Protein AF-A0A3B3D441-F1 (afdb_monomer_lite)

Secondary structure (DSSP, 8-state):
-HHHHHHHHHHHHT--PPPPTT--HHHHHHHHHHHHHHHHHIIIIIGGGGGGS-HHHHHHHHHHHHHHTS----SSS-HHHHHHHS-HHHHHHHHHHHHHHHT-S---SHHHHHHHHHHHHHHHHHHHHHHHHHHHHHHHHTTSPPPHHHHHHHHHHHHHHHHHHHHHHHS-GGGS-HHHHHHHHHHHHHHHHGGG---HHHHHHHHHHHTTHHHHSS-----------

InterPro domains:
  IPR032817 Mon2, C-terminal [PF16206] (1-220)

Radius of gyration: 19.63 Å; chains: 1; bounding box: 44×42×68 Å

Structure (mmCIF, N/CA/C/O backbone):
data_AF-A0A3B3D441-F1
#
_entry.id   AF-A0A3B3D441-F1
#
loop_
_atom_site.group_PDB
_atom_site.id
_atom_site.type_symbol
_atom_site.label_atom_id
_atom_site.label_alt_id
_atom_site.label_comp_id
_atom_site.label_asym_id
_atom_site.label_entity_id
_atom_site.label_seq_id
_atom_site.pdbx_PDB_ins_code
_atom_site.Cartn_x
_atom_site.Cartn_y
_atom_site.Cartn_z
_atom_site.occupancy
_atom_site.B_iso_or_equiv
_atom_site.auth_seq_id
_atom_site.auth_comp_id
_atom_site.auth_asym_id
_atom_site.auth_atom_id
_atom_site.pdbx_PDB_model_num
ATOM 1 N N . MET A 1 1 ? -22.309 13.642 0.248 1.00 88.56 1 MET A N 1
ATOM 2 C CA . MET A 1 1 ? -21.052 14.423 0.335 1.00 88.56 1 MET A CA 1
ATOM 3 C C . MET A 1 1 ? -19.826 13.520 0.438 1.00 88.56 1 MET A C 1
ATOM 5 O O . MET A 1 1 ? -18.926 13.670 -0.373 1.00 88.56 1 MET A O 1
ATOM 9 N N . TRP A 1 2 ? -19.743 12.623 1.431 1.00 94.19 2 TRP A N 1
ATOM 10 C CA . TRP A 1 2 ? -18.562 11.762 1.607 1.00 94.19 2 TRP A CA 1
ATOM 11 C C . TRP A 1 2 ? -18.275 10.819 0.427 1.00 94.19 2 TRP A C 1
ATOM 13 O O . TRP A 1 2 ? -17.119 10.769 0.014 1.00 94.19 2 TRP A O 1
ATOM 23 N N . PRO A 1 3 ? -19.272 10.129 -0.166 1.00 92.81 3 PRO A N 1
ATOM 24 C CA . PRO A 1 3 ? -19.025 9.297 -1.345 1.00 92.81 3 PRO A CA 1
ATOM 25 C C . PRO A 1 3 ? -18.491 10.100 -2.536 1.00 92.81 3 PRO A C 1
ATOM 27 O O . PRO A 1 3 ? -17.585 9.660 -3.230 1.00 92.81 3 PRO A O 1
ATOM 30 N N . GLU A 1 4 ? -19.017 11.304 -2.753 1.00 95.50 4 GLU A N 1
ATOM 31 C CA . GLU A 1 4 ? -18.597 12.188 -3.839 1.00 95.50 4 GLU A CA 1
ATOM 32 C C . GLU A 1 4 ? -17.173 12.706 -3.621 1.00 95.50 4 GLU A C 1
ATOM 34 O O . GLU A 1 4 ? -16.411 12.799 -4.577 1.00 95.50 4 GLU A O 1
ATOM 39 N N . LEU A 1 5 ? -16.790 12.990 -2.371 1.00 95.81 5 LEU A N 1
ATOM 40 C CA . LEU A 1 5 ? -15.419 13.364 -2.029 1.00 95.81 5 LEU A CA 1
ATOM 41 C C . LEU A 1 5 ? -14.438 12.199 -2.238 1.00 95.81 5 LEU A C 1
ATOM 43 O O . LEU A 1 5 ? -13.361 12.411 -2.787 1.00 95.81 5 LEU A O 1
ATOM 47 N N . ALA A 1 6 ? -14.805 10.975 -1.842 1.00 94.62 6 ALA A N 1
ATOM 48 C CA . ALA A 1 6 ? -13.976 9.791 -2.087 1.00 94.62 6 ALA A CA 1
ATOM 49 C C . ALA A 1 6 ? -13.777 9.556 -3.588 1.00 94.62 6 ALA A C 1
ATOM 51 O O . ALA A 1 6 ? -12.647 9.367 -4.032 1.00 94.62 6 ALA A O 1
ATOM 52 N N . ASN A 1 7 ? -14.858 9.649 -4.367 1.00 94.50 7 ASN A N 1
ATOM 53 C CA . ASN A 1 7 ? -14.796 9.525 -5.820 1.00 94.50 7 ASN A CA 1
ATOM 54 C C . ASN A 1 7 ? -13.939 10.633 -6.443 1.00 94.50 7 ASN A C 1
ATOM 56 O O . ASN A 1 7 ? -13.157 10.351 -7.339 1.00 94.50 7 ASN A O 1
ATOM 60 N N . ALA A 1 8 ? -14.024 11.872 -5.948 1.00 96.31 8 ALA A N 1
ATOM 61 C CA . ALA A 1 8 ? -13.193 12.967 -6.441 1.00 96.31 8 ALA A CA 1
ATOM 62 C C . ALA A 1 8 ? -11.694 12.711 -6.209 1.00 96.31 8 ALA A C 1
ATOM 64 O O . ALA A 1 8 ? -10.894 12.955 -7.110 1.00 96.31 8 ALA A O 1
ATOM 65 N N . PHE A 1 9 ? -11.310 12.188 -5.037 1.00 96.56 9 PHE A N 1
ATOM 66 C CA . PHE A 1 9 ? -9.924 11.777 -4.797 1.00 96.56 9 PHE A CA 1
ATOM 67 C C . PHE A 1 9 ? -9.503 10.627 -5.713 1.00 96.56 9 PHE A C 1
ATOM 69 O O . PHE A 1 9 ? -8.419 10.682 -6.292 1.00 96.56 9 PHE A O 1
ATOM 76 N N . GLU A 1 10 ? -10.349 9.606 -5.872 1.00 93.50 10 GLU A N 1
ATOM 77 C CA . GLU A 1 10 ? -10.019 8.455 -6.711 1.00 93.50 10 GLU A CA 1
ATOM 78 C C . GLU A 1 10 ? -9.897 8.841 -8.192 1.00 93.50 10 GLU A C 1
ATOM 80 O O . GLU A 1 10 ? -8.930 8.451 -8.843 1.00 93.50 10 GLU A O 1
ATOM 85 N N . ASP A 1 11 ? -10.823 9.640 -8.720 1.00 92.88 11 ASP A N 1
ATOM 86 C CA . ASP A 1 11 ? -10.807 10.087 -10.115 1.00 92.88 11 ASP A CA 1
ATOM 87 C C . ASP A 1 11 ? -9.620 11.014 -10.411 1.00 92.88 11 ASP A C 1
ATOM 89 O O . ASP A 1 11 ? -9.068 10.974 -11.514 1.00 92.88 11 ASP A O 1
ATOM 93 N N . PHE A 1 12 ? -9.205 11.826 -9.432 1.00 94.44 12 PHE A N 1
ATOM 94 C CA . PHE A 1 12 ? -8.016 12.667 -9.545 1.00 94.44 12 PHE A CA 1
ATOM 95 C C . PHE A 1 12 ? -6.737 11.816 -9.550 1.00 94.44 12 PHE A C 1
ATOM 97 O O . PHE A 1 12 ? -5.985 11.834 -10.523 1.00 94.44 12 PHE A O 1
ATOM 104 N N . LEU A 1 13 ? -6.527 11.009 -8.505 1.00 92.62 13 LEU A N 1
ATOM 105 C CA . LEU A 1 13 ? -5.300 10.226 -8.312 1.00 92.62 13 LEU A CA 1
ATOM 106 C C . LEU A 1 13 ? -5.169 9.045 -9.286 1.00 92.62 13 LEU A C 1
ATOM 108 O O . LEU A 1 13 ? -4.065 8.558 -9.536 1.00 92.62 13 LEU A O 1
ATOM 112 N N . PHE A 1 14 ? -6.272 8.556 -9.849 1.00 89.69 14 PHE A N 1
ATOM 113 C CA . PHE A 1 14 ? -6.297 7.432 -10.790 1.00 89.69 14 PHE A CA 1
ATOM 114 C C . PHE A 1 14 ? -7.040 7.805 -12.069 1.00 89.69 14 PHE A C 1
ATOM 116 O O . PHE A 1 14 ? -7.876 7.038 -12.562 1.00 89.69 14 PHE A O 1
ATOM 123 N N . THR A 1 15 ? -6.724 8.986 -12.607 1.00 84.06 15 THR A N 1
ATOM 124 C CA . THR A 1 15 ? -7.321 9.461 -13.854 1.00 84.06 15 THR A CA 1
ATOM 125 C C . THR A 1 15 ? -7.176 8.430 -14.973 1.00 84.06 15 THR A C 1
ATOM 127 O O . THR A 1 15 ? -6.134 7.802 -15.157 1.00 84.06 15 THR A O 1
ATOM 130 N N . LYS A 1 16 ? -8.248 8.263 -15.749 1.00 77.50 16 LYS A N 1
ATOM 131 C CA . LYS A 1 16 ? -8.263 7.405 -16.945 1.00 77.50 16 LYS A CA 1
ATOM 132 C C . LYS A 1 16 ? -7.739 8.136 -18.186 1.00 77.50 16 LYS A C 1
ATOM 134 O O . LYS A 1 16 ? -7.683 7.547 -19.263 1.00 77.50 16 LYS A O 1
ATOM 139 N N . SER A 1 17 ? -7.413 9.421 -18.047 1.00 76.62 17 SER A N 1
ATOM 140 C CA . SER A 1 17 ? -6.895 10.249 -19.132 1.00 76.62 17 SER A CA 1
ATOM 141 C C . SER A 1 17 ? -5.471 9.833 -19.479 1.00 76.62 17 SER A C 1
ATOM 143 O O . SER A 1 17 ? -4.632 9.667 -18.597 1.00 76.62 17 SER A O 1
ATOM 145 N N . ILE A 1 18 ? -5.193 9.687 -20.771 1.00 73.56 18 ILE A N 1
ATOM 146 C CA . ILE A 1 18 ? -3.859 9.338 -21.259 1.00 73.56 18 ILE A CA 1
ATOM 147 C C . ILE A 1 18 ? -3.056 10.640 -21.396 1.00 73.56 18 ILE A C 1
ATOM 149 O O . ILE A 1 18 ? -3.548 11.575 -22.038 1.00 73.56 18 ILE A O 1
ATOM 153 N N . PRO A 1 19 ? -1.857 10.744 -20.793 1.00 74.38 19 PRO A N 1
ATOM 154 C CA . PRO A 1 19 ? -1.019 11.923 -20.955 1.00 74.38 19 PRO A CA 1
ATOM 155 C C . PRO A 1 19 ? -0.598 12.090 -22.427 1.00 74.38 19 PRO A C 1
ATOM 157 O O . PRO A 1 19 ? -0.418 11.089 -23.121 1.00 74.38 19 PRO A O 1
ATOM 160 N N . PRO A 1 20 ? -0.411 13.328 -22.916 1.00 79.81 20 PRO A N 1
ATOM 161 C CA . PRO A 1 20 ? 0.078 13.569 -24.272 1.00 79.81 20 PRO A CA 1
ATOM 162 C C . PRO A 1 20 ? 1.446 12.917 -24.519 1.00 79.81 20 PRO A C 1
ATOM 164 O O . PRO A 1 20 ? 2.308 12.929 -23.638 1.00 79.81 20 PRO A O 1
ATOM 167 N N . ASP A 1 21 ? 1.686 12.422 -25.736 1.00 75.50 21 ASP A N 1
ATOM 168 C CA . ASP A 1 21 ? 2.956 11.770 -26.100 1.00 75.50 21 ASP A CA 1
ATOM 169 C C . ASP A 1 21 ? 4.171 12.698 -25.933 1.00 75.50 21 ASP A C 1
ATOM 171 O O . ASP A 1 21 ? 5.271 12.246 -25.625 1.00 75.50 21 ASP A O 1
ATOM 175 N N . ASN A 1 22 ? 3.963 14.008 -26.079 1.00 81.19 22 ASN A N 1
ATOM 176 C CA . ASN A 1 22 ? 4.985 15.043 -25.947 1.00 81.19 22 ASN A CA 1
ATOM 177 C C . ASN A 1 22 ? 5.155 15.585 -24.516 1.00 81.19 22 ASN A C 1
ATOM 179 O O . ASN A 1 22 ? 5.847 16.589 -24.345 1.00 81.19 22 ASN A O 1
ATOM 183 N N . LEU A 1 23 ? 4.525 14.971 -23.506 1.00 82.00 23 LEU A N 1
ATOM 184 C CA . LEU A 1 23 ? 4.687 15.382 -22.113 1.00 82.00 23 LEU A CA 1
ATOM 185 C C . LEU A 1 23 ? 6.136 15.159 -21.668 1.00 82.00 23 LEU A C 1
ATOM 187 O O . LEU A 1 23 ? 6.644 14.031 -21.694 1.00 82.00 23 LEU A O 1
ATOM 191 N N . SER A 1 24 ? 6.790 16.236 -21.239 1.00 85.38 24 SER A N 1
ATOM 192 C CA . SER A 1 24 ? 8.168 16.163 -20.767 1.00 85.38 24 SER A CA 1
ATOM 193 C C . SER A 1 24 ? 8.268 15.455 -19.413 1.00 85.38 24 SER A C 1
ATOM 195 O O . SER A 1 24 ? 7.325 15.422 -18.620 1.00 85.38 24 SER A O 1
ATOM 197 N N . ILE A 1 25 ? 9.457 14.931 -19.110 1.00 82.94 25 ILE A N 1
ATOM 198 C CA . ILE A 1 25 ? 9.767 14.324 -17.807 1.00 82.94 25 ILE A CA 1
ATOM 199 C C . ILE A 1 25 ? 9.538 15.315 -16.655 1.00 82.94 25 ILE A C 1
ATOM 201 O O . ILE A 1 25 ? 8.980 14.943 -15.627 1.00 82.94 25 ILE A O 1
ATOM 205 N N . GLN A 1 26 ? 9.925 16.583 -16.829 1.00 86.69 26 GLN A N 1
ATOM 206 C CA . GLN A 1 26 ? 9.747 17.611 -15.798 1.00 86.69 26 GLN A CA 1
ATOM 207 C C . GLN A 1 26 ? 8.269 17.895 -15.515 1.00 86.69 26 GLN A C 1
ATOM 209 O O . GLN A 1 26 ? 7.882 18.065 -14.361 1.00 86.69 26 GLN A O 1
ATOM 214 N N . GLU A 1 27 ? 7.429 17.931 -16.551 1.00 88.12 27 GLU A N 1
ATOM 215 C CA . GLU A 1 27 ? 5.984 18.104 -16.379 1.00 88.12 27 GLU A CA 1
ATOM 216 C C . GLU A 1 27 ? 5.349 16.879 -15.726 1.00 88.12 27 GLU A C 1
ATOM 218 O O . GLU A 1 27 ? 4.496 17.032 -14.857 1.00 88.12 27 GLU A O 1
ATOM 223 N N . PHE A 1 28 ? 5.798 15.672 -16.082 1.00 86.38 28 PHE A N 1
ATOM 224 C CA . PHE A 1 28 ? 5.354 14.449 -15.423 1.00 86.38 28 PHE A CA 1
ATOM 225 C C . PHE A 1 28 ? 5.671 14.466 -13.919 1.00 86.38 28 PHE A C 1
ATOM 227 O O . PHE A 1 28 ? 4.771 14.265 -13.108 1.00 86.38 28 PHE A O 1
ATOM 234 N N . GLN A 1 29 ? 6.912 14.792 -13.542 1.00 87.12 29 GLN A N 1
ATOM 235 C CA . GLN A 1 29 ? 7.326 14.913 -12.137 1.00 87.12 29 GLN A CA 1
ATOM 236 C C . GLN A 1 29 ? 6.541 15.998 -11.393 1.00 87.12 29 GLN A C 1
ATOM 238 O O . GLN A 1 29 ? 6.197 15.833 -10.226 1.00 87.12 29 GLN A O 1
ATOM 243 N N . LYS A 1 30 ? 6.221 17.111 -12.065 1.00 91.06 30 LYS A N 1
ATOM 244 C CA . LYS A 1 30 ? 5.378 18.160 -11.485 1.00 91.06 30 LYS A CA 1
ATOM 245 C C . LYS A 1 30 ? 3.951 17.667 -11.239 1.00 91.06 30 LYS A C 1
ATOM 247 O O . LYS A 1 30 ? 3.382 18.005 -10.209 1.00 91.06 30 LYS A O 1
ATOM 252 N N . ASN A 1 31 ? 3.381 16.884 -12.154 1.00 90.31 31 ASN A N 1
ATOM 253 C C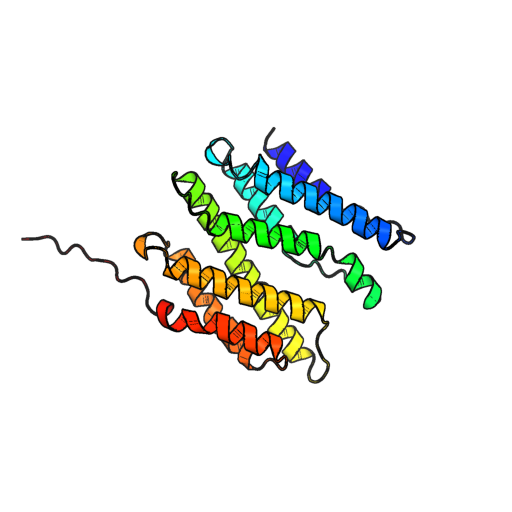A . ASN A 1 31 ? 2.057 16.290 -11.966 1.00 90.31 31 ASN A CA 1
ATOM 254 C C . ASN A 1 31 ? 2.066 15.286 -10.806 1.00 90.31 31 ASN A C 1
ATOM 256 O O . ASN A 1 31 ? 1.201 15.353 -9.939 1.00 90.31 31 ASN A O 1
ATOM 260 N N . GLU A 1 32 ? 3.084 14.426 -10.741 1.00 91.00 32 GLU A N 1
ATOM 261 C CA . GLU A 1 32 ? 3.267 13.496 -9.624 1.00 91.00 32 GLU A CA 1
ATOM 262 C C . GLU A 1 32 ? 3.401 14.228 -8.280 1.00 91.00 32 GLU A C 1
ATOM 264 O O . GLU A 1 32 ? 2.823 13.795 -7.287 1.00 91.00 32 GLU A O 1
ATOM 269 N N . ALA A 1 33 ? 4.105 15.363 -8.234 1.00 93.75 33 ALA A N 1
ATOM 270 C CA . ALA A 1 33 ? 4.212 16.161 -7.014 1.00 93.75 33 ALA A CA 1
ATOM 271 C C . ALA A 1 33 ? 2.838 16.639 -6.507 1.00 93.75 33 ALA A C 1
ATOM 273 O O . ALA A 1 33 ? 2.601 16.641 -5.302 1.00 93.75 33 ALA A O 1
ATOM 274 N N . VAL A 1 34 ? 1.909 16.977 -7.409 1.00 96.25 34 VAL A N 1
ATOM 275 C CA . VAL A 1 34 ? 0.531 17.329 -7.025 1.00 96.25 34 VAL A CA 1
ATOM 276 C C . VAL A 1 34 ? -0.220 16.104 -6.496 1.00 96.25 34 VAL A C 1
ATOM 278 O O . VAL A 1 34 ? -0.912 16.207 -5.484 1.00 96.25 34 VAL A O 1
ATOM 281 N N . ASP A 1 35 ? -0.062 14.935 -7.124 1.00 94.88 35 ASP A N 1
ATOM 282 C CA . ASP A 1 35 ? -0.645 13.684 -6.617 1.00 94.88 35 ASP A CA 1
ATOM 283 C C . ASP A 1 35 ? -0.158 13.391 -5.184 1.00 94.88 35 ASP A C 1
ATOM 285 O O . ASP A 1 35 ? -0.947 13.030 -4.308 1.00 94.88 35 ASP A O 1
ATOM 289 N N . VAL A 1 36 ? 1.137 13.604 -4.922 1.00 95.38 36 VAL A N 1
ATOM 290 C CA . VAL A 1 36 ? 1.751 13.466 -3.593 1.00 95.38 36 VAL A CA 1
ATOM 291 C C . VAL A 1 36 ? 1.152 14.451 -2.584 1.00 95.38 36 VAL A C 1
ATOM 293 O O . VAL A 1 36 ? 0.812 14.039 -1.474 1.00 95.38 36 VAL A O 1
ATOM 296 N N . GLU A 1 37 ? 0.972 15.723 -2.950 1.00 97.75 37 GLU A N 1
ATOM 297 C CA . GLU A 1 37 ? 0.345 16.730 -2.077 1.00 97.75 37 GLU A CA 1
ATOM 298 C C . GLU A 1 37 ? -1.083 16.332 -1.674 1.00 97.75 37 GLU A C 1
ATOM 300 O O . GLU A 1 37 ? -1.481 16.513 -0.522 1.00 97.75 37 GLU A O 1
ATOM 305 N N . VAL A 1 38 ? -1.850 15.722 -2.584 1.00 97.56 38 VAL A N 1
ATOM 306 C CA . VAL A 1 38 ? -3.200 15.222 -2.275 1.00 97.56 38 VAL A CA 1
ATOM 307 C C . VAL A 1 38 ? -3.154 14.068 -1.270 1.00 97.56 38 VAL A C 1
ATOM 309 O O . VAL A 1 38 ? -3.963 14.029 -0.341 1.00 97.56 38 VAL A O 1
ATOM 312 N N . VAL A 1 39 ? -2.201 13.141 -1.399 1.00 96.75 39 VAL A N 1
ATOM 313 C CA . VAL A 1 39 ? -2.031 12.057 -0.414 1.00 96.75 39 VAL A CA 1
ATOM 314 C C . VAL A 1 39 ? -1.610 12.610 0.948 1.00 96.75 39 VAL A C 1
ATOM 316 O O . VAL A 1 39 ? -2.119 12.159 1.976 1.00 96.75 39 VAL A O 1
ATOM 319 N N . GLN A 1 40 ? -0.739 13.620 0.972 1.00 96.06 40 GLN A N 1
ATOM 320 C CA . GLN A 1 40 ? -0.343 14.303 2.205 1.00 96.06 40 GLN A CA 1
ATOM 321 C C . GLN A 1 40 ? -1.526 15.020 2.864 1.00 96.06 40 GLN A C 1
ATOM 323 O O . GLN A 1 40 ? -1.726 14.881 4.065 1.00 96.06 40 GLN A O 1
ATOM 328 N N . LEU A 1 41 ? -2.375 15.700 2.088 1.00 97.25 41 LEU A N 1
ATOM 329 C CA . LEU A 1 41 ? -3.613 16.294 2.596 1.00 97.25 41 LEU A CA 1
ATOM 330 C C . LEU A 1 41 ? -4.504 15.238 3.269 1.00 97.25 41 LEU A C 1
ATOM 332 O O . LEU A 1 41 ? -5.028 15.458 4.361 1.00 97.25 41 LEU A O 1
ATOM 336 N N . ILE A 1 42 ? -4.665 14.071 2.640 1.00 95.25 42 ILE A N 1
ATOM 337 C CA . ILE A 1 42 ? -5.431 12.961 3.218 1.00 95.25 42 ILE A CA 1
ATOM 338 C C . ILE A 1 42 ? -4.798 12.495 4.540 1.00 95.25 42 ILE A C 1
ATOM 340 O O . ILE A 1 42 ? -5.516 12.253 5.517 1.00 95.25 42 ILE A O 1
ATOM 344 N N . SER A 1 43 ? -3.470 12.374 4.589 1.00 92.44 43 SER A N 1
ATOM 345 C CA . SER A 1 43 ? -2.754 11.857 5.755 1.00 92.44 43 SER A CA 1
ATOM 346 C C . SER A 1 43 ? -2.693 12.842 6.929 1.00 92.44 43 SER A C 1
ATOM 348 O O . SER A 1 43 ? -2.713 12.390 8.075 1.00 92.44 43 SER A O 1
ATOM 350 N N . THR A 1 44 ? -2.673 14.158 6.688 1.00 93.12 44 THR A N 1
ATOM 351 C CA . THR A 1 44 ? -2.567 15.176 7.750 1.00 93.12 44 THR A CA 1
ATOM 352 C C . THR A 1 44 ? -3.902 15.807 8.136 1.00 93.12 44 THR A C 1
ATOM 354 O O . THR A 1 44 ? -4.114 16.083 9.315 1.00 93.12 44 THR A O 1
ATOM 357 N N . GLU A 1 45 ? -4.828 15.983 7.190 1.00 94.06 45 GLU A N 1
ATOM 358 C CA . GLU A 1 45 ? -6.063 16.749 7.421 1.00 94.06 45 GLU A CA 1
ATOM 359 C C . GLU A 1 45 ? -7.331 15.888 7.475 1.00 94.06 45 GLU A C 1
ATOM 361 O O . GLU A 1 45 ? -8.366 16.358 7.944 1.00 94.06 45 GLU A O 1
ATOM 366 N N . ILE A 1 46 ? -7.290 14.632 7.013 1.00 92.25 46 ILE A N 1
ATOM 367 C CA . ILE A 1 46 ? -8.486 13.770 6.955 1.00 92.25 46 ILE A CA 1
ATOM 368 C C . ILE A 1 46 ? -8.376 12.606 7.933 1.00 92.25 46 ILE A C 1
ATOM 370 O O . ILE A 1 46 ? -9.164 12.496 8.876 1.00 92.25 46 ILE A O 1
ATOM 374 N N . LEU A 1 47 ? -7.398 11.724 7.726 1.00 89.38 47 LEU A N 1
ATOM 375 C CA . LEU A 1 47 ? -7.262 10.497 8.509 1.00 89.38 47 LEU A CA 1
ATOM 376 C C . LEU A 1 47 ? -7.024 10.729 10.018 1.00 89.38 47 LEU A C 1
ATOM 378 O O . LEU A 1 47 ? -7.536 9.932 10.809 1.00 89.38 47 LEU A O 1
ATOM 382 N N . PRO A 1 48 ? -6.360 11.809 10.480 1.00 88.31 48 PRO A N 1
ATOM 383 C CA . PRO A 1 48 ? -6.252 12.094 11.914 1.00 88.31 48 PRO A CA 1
ATOM 384 C C . PRO A 1 48 ? -7.592 12.393 12.597 1.00 88.31 48 PRO A C 1
ATOM 386 O O . PRO A 1 48 ? -7.717 12.219 13.807 1.00 88.31 48 PRO A O 1
ATOM 389 N N . PHE A 1 49 ? -8.613 12.795 11.837 1.00 88.81 49 PHE A N 1
ATOM 390 C CA . PHE A 1 49 ? -9.956 13.097 12.339 1.00 88.81 49 PHE A CA 1
ATOM 391 C C . PHE A 1 49 ? -10.950 11.971 12.056 1.00 88.81 49 PHE A C 1
ATOM 393 O O . PHE A 1 49 ? -12.165 12.183 12.071 1.00 88.81 49 PHE A O 1
ATOM 400 N N . ALA A 1 50 ? -10.454 10.752 11.825 1.00 85.94 50 ALA A N 1
ATOM 401 C CA . ALA A 1 50 ? -11.280 9.666 11.327 1.00 85.94 50 ALA A CA 1
ATOM 402 C C . ALA A 1 50 ? -12.428 9.230 12.260 1.00 85.94 50 ALA A C 1
ATOM 404 O O . ALA A 1 50 ? -13.360 8.557 11.823 1.00 85.94 50 ALA A O 1
ATOM 405 N N . ASN A 1 51 ? -12.404 9.649 13.528 1.00 82.50 51 ASN A N 1
ATOM 406 C CA . ASN A 1 51 ? -13.484 9.444 14.499 1.00 82.50 51 ASN A CA 1
ATOM 407 C C . ASN A 1 51 ? -14.751 10.256 14.189 1.00 82.50 51 ASN A C 1
ATOM 409 O O . ASN A 1 51 ? -15.827 9.911 14.670 1.00 82.50 51 ASN A O 1
ATOM 413 N N . PHE A 1 52 ? -14.635 11.320 13.392 1.00 87.50 52 PHE A N 1
ATOM 414 C CA . PHE A 1 52 ? -15.736 12.226 13.056 1.00 87.50 52 PHE A CA 1
ATOM 415 C C . PHE A 1 52 ? -16.279 12.023 11.636 1.00 87.50 52 PHE A C 1
ATOM 417 O O . PHE A 1 52 ? -17.198 12.728 11.223 1.00 87.50 52 PHE A O 1
ATOM 424 N N . ILE A 1 53 ? -15.733 11.061 10.888 1.00 89.81 53 ILE A N 1
ATOM 425 C CA . ILE A 1 53 ? -16.112 10.774 9.498 1.00 89.81 53 ILE A CA 1
ATOM 426 C C . ILE A 1 53 ? -16.676 9.349 9.362 1.00 89.81 53 ILE A C 1
ATOM 428 O O . ILE A 1 53 ? -16.383 8.479 10.191 1.00 89.81 53 ILE A O 1
ATOM 432 N N . PRO A 1 54 ? -17.512 9.072 8.343 1.00 91.62 54 PRO A N 1
ATOM 433 C CA . PRO A 1 54 ? -18.116 7.753 8.171 1.00 91.62 54 PRO A CA 1
ATOM 434 C C . PRO A 1 54 ? -17.081 6.652 7.922 1.00 91.62 54 PRO A C 1
ATOM 436 O O . PRO A 1 54 ? -16.166 6.814 7.119 1.00 91.62 54 PRO A O 1
ATOM 439 N N . LYS A 1 55 ? -17.277 5.483 8.543 1.00 86.38 55 LYS A N 1
ATOM 440 C CA . LYS A 1 55 ? -16.381 4.321 8.385 1.00 86.38 55 LYS A CA 1
ATOM 441 C C . LYS A 1 55 ? -16.247 3.851 6.937 1.00 86.38 55 LYS A C 1
ATOM 443 O O . LYS A 1 55 ? -15.170 3.429 6.536 1.00 86.38 55 LYS A O 1
ATOM 448 N N . GLU A 1 56 ? -17.332 3.930 6.171 1.00 90.00 56 GLU A N 1
ATOM 449 C CA . GLU A 1 56 ? -17.347 3.574 4.750 1.00 90.00 56 GLU A CA 1
ATOM 450 C C . GLU A 1 56 ? -16.387 4.457 3.945 1.00 90.00 56 GLU A C 1
ATOM 452 O O . GLU A 1 56 ? -15.545 3.938 3.219 1.00 90.00 56 GLU A O 1
ATOM 457 N N . PHE A 1 57 ? -16.426 5.774 4.175 1.00 93.38 57 PHE A N 1
ATOM 458 C CA . PHE A 1 57 ? -15.513 6.729 3.549 1.00 93.38 57 PHE A CA 1
ATOM 459 C C . PHE A 1 57 ? -14.050 6.427 3.896 1.00 93.38 57 PHE A C 1
ATOM 461 O O . PHE A 1 57 ? -13.199 6.381 3.012 1.00 93.38 57 PHE A O 1
ATOM 468 N N . VAL A 1 58 ? -13.748 6.132 5.165 1.00 90.62 58 VAL A N 1
ATOM 469 C CA . VAL A 1 58 ? -12.383 5.743 5.560 1.00 90.62 58 VAL A CA 1
ATOM 470 C C . VAL A 1 58 ? -11.946 4.453 4.866 1.00 90.62 58 VAL A C 1
ATOM 472 O O . VAL A 1 58 ? -10.809 4.354 4.414 1.00 90.62 58 VAL A O 1
ATOM 475 N N . GLY A 1 59 ? -12.850 3.480 4.730 1.00 87.19 59 GLY A N 1
ATOM 476 C CA . GLY A 1 59 ? -12.581 2.250 3.989 1.00 87.19 59 GLY A CA 1
ATOM 477 C C . GLY A 1 59 ? -12.264 2.497 2.510 1.00 87.19 59 GLY A C 1
ATOM 478 O O . GLY A 1 59 ? -11.345 1.875 1.973 1.00 87.19 59 GLY A O 1
ATOM 479 N N . GLN A 1 60 ? -12.963 3.438 1.869 1.00 91.94 60 GLN A N 1
ATOM 480 C CA . GLN A 1 60 ? -12.678 3.860 0.492 1.00 91.94 60 GLN A CA 1
ATOM 481 C C . GLN A 1 60 ? -11.298 4.515 0.381 1.00 91.94 60 GLN A C 1
ATOM 483 O O . GLN A 1 60 ? -10.511 4.118 -0.475 1.00 91.94 60 GLN A O 1
ATOM 488 N N . ILE A 1 61 ? -10.953 5.432 1.294 1.00 93.19 61 ILE A N 1
ATOM 489 C CA . ILE A 1 61 ? -9.622 6.059 1.335 1.00 93.19 61 ILE A CA 1
ATOM 490 C C . ILE A 1 61 ? -8.518 5.010 1.521 1.00 93.19 61 ILE A C 1
ATOM 492 O O . ILE A 1 61 ? -7.524 5.038 0.802 1.00 93.19 61 ILE A O 1
ATOM 496 N N . MET A 1 62 ? -8.697 4.039 2.422 1.00 88.88 62 MET A N 1
ATOM 497 C CA . MET A 1 62 ? -7.721 2.958 2.619 1.00 88.88 62 MET A CA 1
ATOM 498 C C . MET A 1 62 ? -7.553 2.090 1.371 1.00 88.88 62 MET A C 1
ATOM 500 O O . MET A 1 62 ? -6.436 1.726 1.008 1.00 88.88 62 MET A O 1
ATOM 504 N N . THR A 1 63 ? -8.654 1.789 0.682 1.00 87.81 63 THR A N 1
ATOM 505 C CA . THR A 1 63 ? -8.630 1.034 -0.580 1.00 87.81 63 THR A CA 1
ATOM 506 C C . THR A 1 63 ? -7.906 1.815 -1.678 1.00 87.81 63 THR A C 1
ATOM 508 O O . THR A 1 63 ? -7.108 1.249 -2.423 1.00 87.81 63 THR A O 1
ATOM 511 N N . MET A 1 64 ? -8.136 3.125 -1.747 1.00 91.88 64 MET A N 1
ATOM 512 C CA . MET A 1 64 ? -7.494 4.027 -2.696 1.00 91.88 64 MET A CA 1
ATOM 513 C C . MET A 1 64 ? -5.986 4.162 -2.434 1.00 91.88 64 MET A C 1
ATOM 515 O O . MET A 1 64 ? -5.193 4.033 -3.364 1.00 91.88 64 MET A O 1
ATOM 519 N N . LEU A 1 65 ? -5.568 4.347 -1.178 1.00 91.06 65 LEU A N 1
ATOM 520 C CA . LEU A 1 65 ? -4.150 4.374 -0.799 1.00 91.06 65 LEU A CA 1
ATOM 521 C C . LEU A 1 65 ? -3.468 3.035 -1.106 1.00 91.06 65 LEU A C 1
ATOM 523 O O . LEU A 1 65 ? -2.346 3.015 -1.606 1.00 91.06 65 LEU A O 1
ATOM 527 N N . ASN A 1 66 ? -4.157 1.908 -0.893 1.00 84.38 66 ASN A N 1
ATOM 528 C CA . ASN A 1 66 ? -3.644 0.597 -1.293 1.00 84.38 66 ASN A CA 1
ATOM 529 C C . ASN A 1 66 ? -3.392 0.519 -2.794 1.00 84.38 66 ASN A C 1
ATOM 531 O O . ASN A 1 66 ? -2.316 0.108 -3.218 1.00 84.38 66 ASN A O 1
ATOM 535 N N . LYS A 1 67 ? -4.377 0.943 -3.590 1.00 85.81 67 LYS A N 1
ATOM 536 C CA . LYS A 1 67 ? -4.276 1.002 -5.049 1.00 85.81 67 LYS A CA 1
ATOM 537 C C . LYS A 1 67 ? -3.103 1.883 -5.484 1.00 85.81 67 LYS A C 1
ATOM 539 O O . LYS A 1 67 ? -2.393 1.508 -6.407 1.00 85.81 67 LYS A O 1
ATOM 544 N N . GLY A 1 68 ? -2.877 3.002 -4.792 1.00 87.00 68 GLY A N 1
ATOM 545 C CA . GLY A 1 68 ? -1.764 3.918 -5.048 1.00 87.00 68 GLY A CA 1
ATOM 546 C C . GLY A 1 68 ? -0.406 3.338 -4.680 1.00 87.00 68 GLY A C 1
ATOM 547 O O . GLY A 1 68 ? 0.555 3.553 -5.398 1.00 87.00 68 GLY A O 1
ATOM 548 N N . SER A 1 69 ? -0.336 2.518 -3.630 1.00 80.88 69 SER A N 1
ATOM 549 C CA . SER A 1 69 ? 0.890 1.815 -3.225 1.00 80.88 69 SER A CA 1
ATOM 550 C C . SER A 1 69 ? 1.328 0.690 -4.179 1.00 80.88 69 SER A C 1
ATOM 552 O O . SER A 1 69 ? 2.357 0.039 -3.959 1.00 80.88 69 SER A O 1
ATOM 554 N N . ILE A 1 70 ? 0.528 0.392 -5.208 1.00 70.88 70 ILE A N 1
ATOM 555 C CA . ILE A 1 70 ? 0.867 -0.576 -6.247 1.00 70.88 70 ILE A CA 1
ATOM 556 C C . ILE A 1 70 ? 1.569 0.167 -7.377 1.00 70.88 70 ILE A C 1
ATOM 558 O O . ILE A 1 70 ? 0.912 0.929 -8.080 1.00 70.88 70 ILE A O 1
ATOM 562 N N . HIS A 1 71 ? 2.865 -0.100 -7.598 1.00 64.69 71 HIS A N 1
ATOM 563 C CA . HIS A 1 71 ? 3.555 0.357 -8.806 1.00 64.69 71 HIS A CA 1
ATOM 564 C C . HIS A 1 71 ? 2.841 -0.254 -10.016 1.00 64.69 71 HIS A C 1
ATOM 566 O O . HIS A 1 71 ? 3.009 -1.434 -10.347 1.00 64.69 71 HIS A O 1
ATOM 572 N N . SER A 1 72 ? 1.950 0.514 -10.639 1.00 44.53 72 SER A N 1
ATOM 573 C CA . SER A 1 72 ? 1.180 0.042 -11.778 1.00 44.53 72 SER A CA 1
ATOM 574 C C . SER A 1 72 ? 2.099 0.003 -12.993 1.00 44.53 72 SER A C 1
ATOM 576 O O . SER A 1 72 ? 2.306 1.023 -13.644 1.00 44.53 72 SER A O 1
ATOM 578 N N . GLN A 1 73 ? 2.644 -1.174 -13.303 1.00 37.97 73 GLN A N 1
ATOM 579 C CA . GLN A 1 73 ? 3.351 -1.402 -14.562 1.00 37.97 73 GLN A CA 1
ATOM 580 C C . GLN A 1 73 ? 2.444 -1.040 -15.748 1.00 37.97 73 GLN A C 1
ATOM 582 O O . GLN A 1 73 ? 1.376 -1.632 -15.917 1.00 37.97 73 GLN A O 1
ATOM 587 N N . ALA A 1 74 ? 2.875 -0.094 -16.585 1.00 34.31 74 ALA A N 1
ATOM 588 C CA . ALA A 1 74 ? 2.287 0.125 -17.903 1.00 34.31 74 ALA A CA 1
ATOM 589 C C . ALA A 1 74 ? 2.941 -0.837 -18.920 1.00 34.31 74 ALA A C 1
ATOM 591 O O . ALA A 1 74 ? 4.167 -0.938 -18.946 1.00 34.31 74 ALA A O 1
ATOM 592 N N . PRO A 1 75 ? 2.174 -1.541 -19.775 1.00 34.47 75 PRO A N 1
ATOM 593 C CA . PRO A 1 75 ? 2.700 -2.647 -20.579 1.00 34.47 75 PRO A CA 1
ATOM 594 C C . PRO A 1 75 ? 3.403 -2.240 -21.892 1.00 34.47 75 PRO A C 1
ATOM 596 O O . PRO A 1 75 ? 3.572 -3.097 -22.756 1.00 34.47 75 PRO A O 1
ATOM 599 N N . SER A 1 76 ? 3.785 -0.976 -22.121 1.00 40.53 76 SER A N 1
ATOM 600 C CA . SER A 1 76 ? 4.165 -0.568 -23.488 1.00 40.53 76 SER A CA 1
ATOM 601 C C . SER A 1 76 ? 5.086 0.650 -23.642 1.00 40.53 76 SER A C 1
ATOM 603 O O . SER A 1 76 ? 4.782 1.518 -24.458 1.00 40.53 76 SER A O 1
ATOM 605 N N . PHE A 1 77 ? 6.213 0.736 -22.929 1.00 44.22 77 PHE A N 1
ATOM 606 C CA . PHE A 1 77 ? 7.213 1.788 -23.193 1.00 44.22 77 PHE A CA 1
ATOM 607 C C . PHE A 1 77 ? 8.651 1.260 -23.100 1.00 44.22 77 PHE A C 1
ATOM 609 O O . PHE A 1 77 ? 8.880 0.112 -22.727 1.00 44.22 77 PHE A O 1
ATOM 616 N N . THR A 1 78 ? 9.632 2.065 -23.512 1.00 51.47 78 THR A N 1
ATOM 617 C CA . THR A 1 78 ? 11.050 1.706 -23.363 1.00 51.47 78 THR A CA 1
ATOM 618 C C . THR A 1 78 ? 11.466 1.784 -21.888 1.00 51.47 78 THR A C 1
ATOM 620 O O . THR A 1 78 ? 10.954 2.608 -21.137 1.00 51.47 78 THR A O 1
ATOM 623 N N . GLU A 1 79 ? 12.390 0.926 -21.451 1.00 49.78 79 GLU A N 1
ATOM 624 C CA . GLU A 1 79 ? 12.750 0.707 -20.034 1.00 49.78 79 GLU A CA 1
ATOM 625 C C . GLU A 1 79 ? 13.142 1.997 -19.274 1.00 49.78 79 GLU A C 1
ATOM 627 O O . GLU A 1 79 ? 12.813 2.149 -18.101 1.00 49.78 79 GLU A O 1
ATOM 632 N N . ALA A 1 80 ? 13.753 2.972 -19.961 1.00 48.84 80 ALA A N 1
ATOM 633 C CA . ALA A 1 80 ? 14.130 4.274 -19.396 1.00 48.84 80 ALA A CA 1
ATOM 634 C C . ALA A 1 80 ? 12.962 5.278 -19.275 1.00 48.84 80 ALA A C 1
ATOM 636 O O . ALA A 1 80 ? 13.005 6.176 -18.437 1.00 48.84 80 ALA A O 1
ATOM 637 N N . GLU A 1 81 ? 11.916 5.143 -20.094 1.00 50.44 81 GLU A N 1
ATOM 638 C CA . GLU A 1 81 ? 10.701 5.969 -20.027 1.00 50.44 81 GLU A CA 1
ATOM 639 C C . GLU A 1 81 ? 9.662 5.376 -19.067 1.00 50.44 81 GLU A C 1
ATOM 641 O O . GLU A 1 81 ? 8.893 6.122 -18.460 1.00 50.44 81 GLU A O 1
ATOM 646 N N . ILE A 1 82 ? 9.666 4.046 -18.900 1.00 53.31 82 ILE A N 1
ATOM 647 C CA . ILE A 1 82 ? 8.871 3.342 -17.886 1.00 53.31 82 ILE A CA 1
ATOM 648 C C . ILE A 1 82 ? 9.309 3.784 -16.488 1.00 53.31 82 ILE A C 1
ATOM 650 O O . ILE A 1 82 ? 8.448 4.118 -15.679 1.00 53.31 82 ILE A O 1
ATOM 654 N N . ASP A 1 83 ? 10.623 3.843 -16.226 1.00 48.53 83 ASP A N 1
ATOM 655 C CA . ASP A 1 83 ? 11.159 4.141 -14.892 1.00 48.53 83 ASP A CA 1
ATOM 656 C C . ASP A 1 83 ? 10.658 5.495 -14.358 1.00 48.53 83 ASP A C 1
ATOM 658 O O . ASP A 1 83 ? 10.162 5.611 -13.241 1.00 48.53 83 ASP A O 1
ATOM 662 N N . VAL A 1 84 ? 10.660 6.503 -15.232 1.00 51.66 84 VAL A N 1
ATOM 663 C CA . VAL A 1 84 ? 10.286 7.884 -14.907 1.00 51.66 84 VAL A CA 1
ATOM 664 C C . VAL A 1 84 ? 8.768 8.106 -14.866 1.00 51.66 84 VAL A C 1
ATOM 666 O O . VAL A 1 84 ? 8.313 9.034 -14.204 1.00 51.66 84 VAL A O 1
ATOM 669 N N . ARG A 1 85 ? 7.965 7.278 -15.552 1.00 61.09 85 ARG A N 1
ATOM 670 C CA . ARG A 1 85 ? 6.498 7.443 -15.637 1.00 61.09 85 ARG A CA 1
ATOM 671 C C . ARG A 1 85 ? 5.699 6.603 -14.632 1.00 61.09 85 ARG A C 1
ATOM 673 O O . ARG A 1 85 ? 4.470 6.633 -14.653 1.00 61.09 85 ARG A O 1
ATOM 680 N N . MET A 1 86 ? 6.359 5.863 -13.743 1.00 65.44 86 MET A N 1
ATOM 681 C CA . MET A 1 86 ? 5.708 4.924 -12.813 1.00 65.44 86 MET A CA 1
ATOM 682 C C . MET A 1 86 ? 5.173 5.551 -11.514 1.00 65.44 86 MET A C 1
ATOM 684 O O . MET A 1 86 ? 4.688 4.819 -10.655 1.00 65.44 86 MET A O 1
ATOM 688 N N . ARG A 1 87 ? 5.194 6.885 -11.377 1.00 81.62 87 ARG A N 1
ATOM 689 C CA . ARG A 1 87 ? 4.769 7.612 -10.164 1.00 81.62 87 ARG A CA 1
ATOM 690 C C . ARG A 1 87 ? 5.329 6.973 -8.873 1.00 81.62 87 ARG A C 1
ATOM 692 O O . ARG A 1 87 ? 4.576 6.563 -7.982 1.00 81.62 87 ARG A O 1
ATOM 699 N N . GLU A 1 88 ? 6.651 6.791 -8.831 1.00 78.69 88 GLU A N 1
ATOM 700 C CA . GLU A 1 88 ? 7.361 6.101 -7.743 1.00 78.69 88 GLU A CA 1
ATOM 701 C C . GLU A 1 88 ? 7.182 6.815 -6.394 1.00 78.69 88 GLU A C 1
ATOM 703 O O . GLU A 1 88 ? 6.860 6.173 -5.392 1.00 78.69 88 GLU A O 1
ATOM 708 N N . GLU A 1 89 ? 7.325 8.142 -6.357 1.00 84.69 89 GLU A N 1
ATOM 709 C CA . GLU A 1 89 ? 7.194 8.910 -5.118 1.00 84.69 89 GLU A CA 1
ATOM 710 C C . GLU A 1 89 ? 5.741 8.905 -4.634 1.00 84.69 89 GLU A C 1
ATOM 712 O O . GLU A 1 89 ? 5.487 8.715 -3.446 1.00 84.69 89 GLU A O 1
ATOM 717 N N . PHE A 1 90 ? 4.769 9.004 -5.542 1.00 90.38 90 PHE A N 1
ATOM 718 C CA . PHE A 1 90 ? 3.355 8.825 -5.192 1.00 90.38 90 PHE A CA 1
ATOM 719 C C . PHE A 1 90 ? 3.083 7.447 -4.570 1.00 90.38 90 PHE A C 1
ATOM 721 O O . PHE A 1 90 ? 2.427 7.351 -3.526 1.00 90.38 90 PHE A O 1
ATOM 728 N N . SER A 1 91 ? 3.610 6.383 -5.183 1.00 84.75 91 SER A N 1
ATOM 729 C CA . SER A 1 91 ? 3.434 5.007 -4.703 1.00 84.75 91 SER A CA 1
ATOM 730 C C . SER A 1 91 ? 4.043 4.820 -3.315 1.00 84.75 91 SER A C 1
ATOM 732 O O . SER A 1 91 ? 3.417 4.246 -2.415 1.00 84.75 91 SER A O 1
ATOM 734 N N . LYS A 1 92 ? 5.239 5.379 -3.112 1.00 82.25 92 LYS A N 1
ATOM 735 C CA . LYS A 1 92 ? 5.936 5.409 -1.829 1.00 82.25 92 LYS A CA 1
ATOM 736 C C . LYS A 1 92 ? 5.143 6.165 -0.762 1.00 82.25 92 LYS A C 1
ATOM 738 O O . LYS A 1 92 ? 4.926 5.613 0.313 1.00 82.25 92 LYS A O 1
ATOM 743 N N . VAL A 1 93 ? 4.644 7.368 -1.047 1.00 88.88 93 VAL A N 1
ATOM 744 C CA . VAL A 1 93 ? 3.885 8.175 -0.072 1.00 88.88 93 VAL A CA 1
ATOM 745 C C . VAL A 1 93 ? 2.552 7.511 0.296 1.00 88.88 93 VAL A C 1
ATOM 747 O O . VAL A 1 93 ? 2.159 7.518 1.467 1.00 88.88 93 VAL A O 1
ATOM 750 N N . CYS A 1 94 ? 1.874 6.859 -0.657 1.00 89.38 94 CYS A N 1
ATOM 751 C CA . CYS A 1 94 ? 0.691 6.040 -0.367 1.00 89.38 94 CYS A CA 1
ATOM 752 C C . CYS A 1 94 ? 1.014 4.901 0.609 1.00 89.38 94 CYS A C 1
ATOM 754 O O . CYS A 1 94 ? 0.279 4.667 1.572 1.00 89.38 94 CYS A O 1
ATOM 756 N N . PHE A 1 95 ? 2.130 4.208 0.377 1.00 82.94 95 PHE A N 1
ATOM 757 C CA . PHE A 1 95 ? 2.587 3.112 1.222 1.00 82.94 95 PHE A CA 1
ATOM 758 C C . PHE A 1 95 ? 3.004 3.579 2.625 1.00 82.94 95 PHE A C 1
ATOM 760 O O . PHE A 1 95 ? 2.574 2.999 3.623 1.00 82.94 95 PHE A O 1
ATOM 767 N N . GLU A 1 96 ? 3.788 4.654 2.721 1.00 82.69 96 GLU A N 1
ATOM 768 C CA . GLU A 1 96 ? 4.191 5.266 3.992 1.00 82.69 96 GLU A CA 1
ATOM 769 C C . GLU A 1 96 ? 2.974 5.719 4.805 1.00 82.69 96 GLU A C 1
ATOM 771 O O . GLU A 1 96 ? 2.913 5.482 6.012 1.00 82.69 96 GLU A O 1
ATOM 776 N N . THR A 1 97 ? 1.959 6.281 4.141 1.00 87.62 97 THR A N 1
ATOM 777 C CA . THR A 1 97 ? 0.696 6.665 4.784 1.00 87.62 97 THR A CA 1
ATOM 778 C C . THR A 1 97 ? -0.030 5.443 5.354 1.00 87.62 97 THR A C 1
ATOM 780 O O . THR A 1 97 ? -0.428 5.449 6.521 1.00 87.62 97 THR A O 1
ATOM 783 N N . LEU A 1 98 ? -0.167 4.357 4.584 1.00 83.88 98 LEU A N 1
ATOM 784 C CA . LEU A 1 98 ? -0.757 3.107 5.087 1.00 83.88 98 LEU A CA 1
ATOM 785 C C . LEU A 1 98 ? 0.009 2.566 6.298 1.00 83.88 98 LEU A C 1
ATOM 787 O O . LEU A 1 98 ? -0.606 2.149 7.282 1.00 83.88 98 LEU A O 1
ATOM 791 N N . LEU A 1 99 ? 1.342 2.606 6.258 1.00 77.88 99 LEU A N 1
ATOM 792 C CA . LEU A 1 99 ? 2.193 2.158 7.356 1.00 77.88 99 LEU A CA 1
ATOM 793 C C . LEU A 1 99 ? 1.999 3.021 8.613 1.00 77.88 99 LEU A C 1
ATOM 795 O O . LEU A 1 99 ? 1.808 2.484 9.707 1.00 77.88 99 LEU A O 1
ATOM 799 N N . GLN A 1 100 ? 1.978 4.346 8.455 1.00 81.81 100 GLN A N 1
ATOM 800 C CA . GLN A 1 100 ? 1.754 5.305 9.538 1.00 81.81 100 GLN A CA 1
ATOM 801 C C . GLN A 1 100 ? 0.430 5.038 10.264 1.00 81.81 100 GLN A C 1
ATOM 803 O O . GLN A 1 100 ? 0.390 5.019 11.497 1.00 81.81 100 GLN A O 1
ATOM 808 N N . PHE A 1 101 ? -0.655 4.809 9.519 1.00 80.94 101 PHE A N 1
ATOM 809 C CA . PHE A 1 101 ? -1.973 4.563 10.110 1.00 80.94 101 PHE A CA 1
ATOM 810 C C . PHE A 1 101 ? -2.165 3.126 10.609 1.00 80.94 101 PHE A C 1
ATOM 812 O O . PHE A 1 101 ? -2.974 2.912 11.513 1.00 80.94 101 PHE A O 1
ATOM 819 N N . SER A 1 102 ? -1.385 2.162 10.111 1.00 73.50 102 SER A N 1
ATOM 820 C CA . SER A 1 102 ? -1.365 0.791 10.642 1.00 73.50 102 SER A CA 1
ATOM 821 C C . SER A 1 102 ? -0.875 0.745 12.094 1.00 73.50 102 SER A C 1
ATOM 823 O O . SER A 1 102 ? -1.428 -0.008 12.892 1.00 73.50 102 SER A O 1
ATOM 825 N N . PHE A 1 103 ? 0.100 1.586 12.463 1.00 67.81 103 PHE A N 1
ATOM 826 C CA . PHE A 1 103 ? 0.740 1.590 13.791 1.00 67.81 103 PHE A CA 1
ATOM 827 C C . PHE A 1 103 ? 0.546 2.888 14.577 1.00 67.81 103 PHE A C 1
ATOM 829 O O . PHE A 1 103 ? 1.380 3.246 15.409 1.00 67.81 103 PHE A O 1
ATOM 836 N N . SER A 1 104 ? -0.540 3.623 14.330 1.00 67.25 104 SER A N 1
ATOM 837 C CA . SER A 1 104 ? -0.805 4.849 15.084 1.00 67.25 104 SER A CA 1
ATOM 838 C C . SER A 1 104 ? -0.929 4.537 16.582 1.00 67.25 104 SER A C 1
ATOM 840 O O . SER A 1 104 ? -1.907 3.944 17.027 1.00 67.25 104 SER A O 1
ATOM 842 N N . ASN A 1 105 ? 0.048 4.984 17.380 1.00 51.53 105 ASN A N 1
ATOM 843 C CA . ASN A 1 105 ? 0.115 4.774 18.837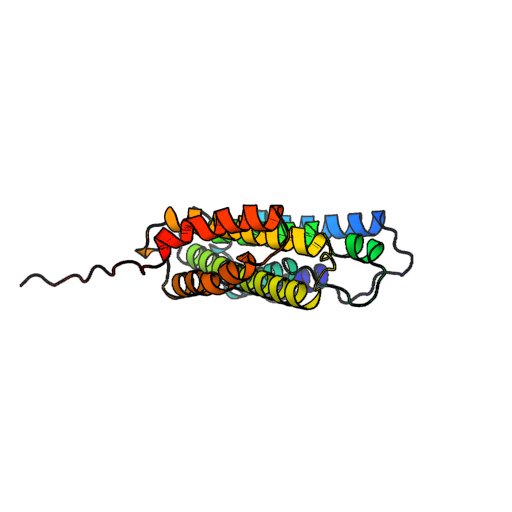 1.00 51.53 105 ASN A CA 1
ATOM 844 C C . ASN A 1 105 ? -1.017 5.466 19.627 1.00 51.53 105 ASN A C 1
ATOM 846 O O . ASN A 1 105 ? -1.036 5.420 20.854 1.00 51.53 105 ASN A O 1
ATOM 850 N N . LYS A 1 106 ? -1.952 6.133 18.941 1.00 56.75 106 LYS A N 1
ATOM 851 C CA . LYS A 1 106 ? -3.104 6.827 19.522 1.00 56.75 106 LYS A CA 1
ATOM 852 C C . LYS A 1 106 ? -4.401 6.047 19.304 1.00 56.75 106 LYS A C 1
ATOM 854 O O . LYS A 1 106 ? -5.410 6.663 18.990 1.00 56.75 106 LYS A O 1
ATOM 859 N N . VAL A 1 107 ? -4.403 4.718 19.451 1.00 59.12 107 VAL A N 1
ATOM 860 C CA . VAL A 1 107 ? -5.662 3.948 19.484 1.00 59.12 107 VAL A CA 1
ATOM 861 C C . VAL A 1 107 ? -6.376 4.251 20.802 1.00 59.12 107 VAL A C 1
ATOM 863 O O . VAL A 1 107 ? -6.235 3.547 21.797 1.00 59.12 107 VAL A O 1
ATOM 866 N N . SER A 1 108 ? -7.107 5.357 20.811 1.00 60.72 108 SER A N 1
ATOM 867 C CA . SER A 1 108 ? -7.873 5.862 21.952 1.00 60.72 108 SER A CA 1
ATOM 868 C C . SER A 1 108 ? -9.349 5.487 21.806 1.00 60.72 108 SER A C 1
ATOM 870 O O . SER A 1 108 ? -10.103 5.487 22.777 1.00 60.72 108 SER A O 1
ATOM 872 N N . THR A 1 109 ? -9.767 5.161 20.580 1.00 64.81 109 THR A N 1
ATOM 873 C CA . THR A 1 109 ? -11.150 4.878 20.209 1.00 64.81 109 THR A CA 1
ATOM 874 C C . THR A 1 109 ? -11.288 3.560 19.428 1.00 64.81 109 THR A C 1
ATOM 876 O O . THR A 1 109 ? -10.370 3.138 18.715 1.00 64.81 109 THR A O 1
ATOM 879 N N . PRO A 1 110 ? -12.467 2.908 19.473 1.00 68.06 110 PRO A N 1
ATOM 880 C CA . PRO A 1 110 ? -12.745 1.718 18.662 1.00 68.06 110 PRO A CA 1
ATOM 881 C C . PRO A 1 110 ? -12.613 1.943 17.146 1.00 68.06 110 PRO A C 1
ATOM 883 O O . PRO A 1 110 ? -12.379 0.991 16.399 1.00 68.06 110 PRO A O 1
ATOM 886 N N . GLN A 1 111 ? -12.795 3.185 16.686 1.00 68.44 111 GLN A N 1
ATOM 887 C CA . GLN A 1 111 ? -12.737 3.555 15.273 1.00 68.44 111 GLN A CA 1
ATOM 888 C C . GLN A 1 111 ? -11.290 3.672 14.780 1.00 68.44 111 GLN A C 1
ATOM 890 O O . GLN A 1 111 ? -10.974 3.089 13.749 1.00 68.44 111 GLN A O 1
ATOM 895 N N . GLU A 1 112 ? -10.386 4.277 15.553 1.00 69.44 112 GLU A N 1
ATOM 896 C CA . GLU A 1 112 ? -8.937 4.232 15.278 1.00 69.44 112 GLU A CA 1
ATOM 897 C C . GLU A 1 112 ? -8.411 2.793 15.222 1.00 69.44 112 GLU A C 1
ATOM 899 O O . GLU A 1 112 ? -7.656 2.443 14.318 1.00 69.44 112 GLU A O 1
ATOM 904 N N . GLY A 1 113 ? -8.870 1.925 16.130 1.00 72.12 113 GLY A N 1
ATOM 905 C CA . GLY A 1 113 ? -8.502 0.508 16.107 1.00 72.12 113 GLY A CA 1
ATOM 906 C C . GLY A 1 113 ? -9.011 -0.224 14.860 1.00 72.12 113 GLY A C 1
ATOM 907 O O . GLY A 1 113 ? -8.338 -1.107 14.338 1.00 72.12 113 GLY A O 1
ATOM 908 N N . TYR A 1 114 ? -10.189 0.143 14.347 1.00 73.31 114 TYR A N 1
ATOM 909 C CA . TYR A 1 114 ? -10.715 -0.400 13.089 1.00 73.31 114 TYR A CA 1
ATOM 910 C C . TYR A 1 114 ? -9.867 0.019 11.880 1.00 73.31 114 TYR A C 1
ATOM 912 O O . TYR A 1 114 ? -9.559 -0.811 11.029 1.00 73.31 114 TYR A O 1
ATOM 920 N N . ILE A 1 115 ? -9.449 1.283 11.842 1.00 73.56 115 ILE A N 1
ATOM 921 C CA . ILE A 1 115 ? -8.607 1.860 10.786 1.00 73.56 115 ILE A CA 1
ATOM 922 C C . ILE A 1 115 ? -7.231 1.206 10.780 1.00 73.56 115 ILE A C 1
ATOM 924 O O . ILE A 1 115 ? -6.783 0.761 9.728 1.00 73.56 115 ILE A O 1
ATOM 928 N N . SER A 1 116 ? -6.606 1.083 11.952 1.00 74.56 116 SER A N 1
ATOM 929 C CA . SER A 1 116 ? -5.326 0.391 12.115 1.00 74.56 116 SER A CA 1
ATOM 930 C C . SER A 1 116 ? -5.407 -1.053 11.609 1.00 74.56 116 SER A C 1
ATOM 932 O O . SER A 1 116 ? -4.592 -1.443 10.777 1.00 74.56 116 SER A O 1
ATOM 934 N N . ARG A 1 117 ? -6.442 -1.821 11.991 1.00 76.56 117 ARG A N 1
ATOM 935 C CA . ARG A 1 117 ? -6.640 -3.196 11.488 1.00 76.56 117 ARG A CA 1
ATOM 936 C C . ARG A 1 117 ? -6.846 -3.262 9.975 1.00 76.56 117 ARG A C 1
ATOM 938 O O . ARG A 1 117 ? -6.313 -4.160 9.326 1.00 76.56 117 ARG A O 1
ATOM 945 N N . MET A 1 118 ? -7.614 -2.334 9.404 1.00 76.06 118 MET A N 1
ATOM 946 C CA . MET A 1 118 ? -7.807 -2.271 7.953 1.00 76.06 118 MET A CA 1
ATOM 947 C C . MET A 1 118 ? -6.498 -1.974 7.225 1.00 76.06 118 MET A C 1
ATOM 949 O O . MET A 1 118 ? -6.133 -2.721 6.321 1.00 76.06 118 MET A O 1
ATOM 953 N N . ALA A 1 119 ? -5.791 -0.918 7.632 1.00 77.69 119 ALA A N 1
ATOM 954 C CA . ALA A 1 119 ? -4.520 -0.523 7.036 1.00 77.69 119 ALA A CA 1
ATOM 955 C C . ALA A 1 119 ? -3.494 -1.660 7.131 1.00 77.69 119 ALA A C 1
ATOM 957 O O . ALA A 1 119 ? -2.831 -1.977 6.147 1.00 77.69 119 ALA A O 1
ATOM 958 N N . LEU A 1 120 ? -3.457 -2.353 8.272 1.00 80.88 120 LEU A N 1
ATOM 959 C CA . LEU A 1 120 ? -2.575 -3.487 8.500 1.00 80.88 120 LEU A CA 1
ATOM 960 C C . LEU A 1 120 ? -2.897 -4.669 7.580 1.00 80.88 120 LEU A C 1
ATOM 962 O O . LEU A 1 120 ? -1.996 -5.212 6.945 1.00 80.88 120 LEU A O 1
ATOM 966 N N . SER A 1 121 ? -4.174 -5.047 7.455 1.00 81.94 121 SER A N 1
ATOM 967 C CA . SER A 1 121 ? -4.569 -6.148 6.569 1.00 81.94 121 SER A CA 1
ATOM 968 C C . SER A 1 121 ? -4.262 -5.842 5.102 1.00 81.94 121 SER A C 1
ATOM 970 O O . SER A 1 121 ? -3.776 -6.699 4.362 1.00 81.94 121 SER A O 1
ATOM 972 N N . VAL A 1 122 ? -4.499 -4.598 4.698 1.00 81.06 122 VAL A N 1
ATOM 973 C CA . VAL A 1 122 ? -4.178 -4.082 3.371 1.00 81.06 122 VAL A CA 1
ATOM 974 C C . VAL A 1 122 ? -2.666 -4.136 3.106 1.00 81.06 122 VAL A C 1
ATOM 976 O O . VAL A 1 122 ? -2.242 -4.684 2.089 1.00 81.06 122 VAL A O 1
ATOM 979 N N . LEU A 1 123 ? -1.849 -3.649 4.045 1.00 82.44 123 LEU A N 1
ATOM 980 C CA . LEU A 1 123 ? -0.387 -3.648 3.958 1.00 82.44 123 LEU A CA 1
ATOM 981 C C . LEU A 1 123 ? 0.188 -5.071 3.886 1.00 82.44 123 LEU A C 1
ATOM 983 O O . LEU A 1 123 ? 1.080 -5.336 3.079 1.00 82.44 123 LEU A O 1
ATOM 987 N N . LEU A 1 124 ? -0.334 -5.994 4.701 1.00 85.81 124 LEU A N 1
ATOM 988 C CA . LEU A 1 124 ? 0.071 -7.403 4.711 1.00 85.81 124 LEU A CA 1
ATOM 989 C C . LEU A 1 124 ? -0.263 -8.078 3.380 1.00 85.81 124 LEU A C 1
ATOM 991 O O . LEU A 1 124 ? 0.588 -8.746 2.792 1.00 85.81 124 LEU A O 1
ATOM 995 N N . LYS A 1 125 ? -1.478 -7.858 2.865 1.00 85.25 125 LYS A N 1
ATOM 996 C CA . LYS A 1 125 ? -1.894 -8.390 1.566 1.00 85.25 125 LYS A CA 1
ATOM 997 C C . LYS A 1 125 ? -1.010 -7.859 0.437 1.00 85.25 125 LYS A C 1
ATOM 999 O O . LYS A 1 125 ? -0.511 -8.641 -0.369 1.00 85.25 125 LYS A O 1
ATOM 1004 N N . ARG A 1 126 ? -0.758 -6.549 0.419 1.00 83.19 126 ARG A N 1
ATOM 1005 C CA . ARG A 1 126 ? 0.108 -5.905 -0.573 1.00 83.19 126 ARG A CA 1
ATOM 1006 C C . ARG A 1 126 ? 1.537 -6.436 -0.518 1.00 83.19 126 ARG A C 1
ATOM 1008 O O . ARG A 1 126 ? 2.097 -6.779 -1.555 1.00 83.19 126 ARG A O 1
ATOM 1015 N N . SER A 1 127 ? 2.091 -6.545 0.687 1.00 87.38 127 SER A N 1
ATOM 1016 C CA . SER A 1 127 ? 3.413 -7.127 0.929 1.00 87.38 127 SER A CA 1
ATOM 1017 C C . SER A 1 127 ? 3.514 -8.535 0.344 1.00 87.38 127 SER A C 1
ATOM 1019 O O . SER A 1 127 ? 4.467 -8.848 -0.365 1.00 87.38 127 SER A O 1
ATOM 1021 N N . GLN A 1 128 ? 2.495 -9.366 0.575 1.00 89.06 128 GLN A N 1
ATOM 1022 C CA . GLN A 1 128 ? 2.440 -10.720 0.034 1.00 89.06 128 GLN A CA 1
ATOM 1023 C C . GLN A 1 128 ? 2.423 -10.736 -1.500 1.00 89.06 128 GLN A C 1
ATOM 1025 O O . GLN A 1 128 ? 3.119 -11.545 -2.109 1.00 89.06 128 GLN A O 1
ATOM 1030 N N . ASP A 1 129 ? 1.649 -9.846 -2.123 1.00 88.50 129 ASP A N 1
ATOM 1031 C CA . ASP A 1 129 ? 1.523 -9.790 -3.580 1.00 88.50 129 ASP A CA 1
ATOM 1032 C C . ASP A 1 129 ? 2.825 -9.310 -4.254 1.00 88.50 129 ASP A C 1
ATOM 1034 O O . ASP A 1 129 ? 3.219 -9.884 -5.269 1.00 88.50 129 ASP A O 1
ATOM 1038 N N . VAL A 1 130 ? 3.538 -8.326 -3.678 1.00 87.62 130 VAL A N 1
ATOM 1039 C CA . VAL A 1 130 ? 4.871 -7.904 -4.171 1.00 87.62 130 VAL A CA 1
ATOM 1040 C C . VAL A 1 130 ? 5.872 -9.045 -4.089 1.00 87.62 130 VAL A C 1
ATOM 1042 O O . VAL A 1 130 ? 6.549 -9.334 -5.071 1.00 87.62 130 VAL A O 1
ATOM 1045 N N . LEU A 1 131 ? 5.961 -9.696 -2.925 1.00 90.50 131 LEU A N 1
ATOM 1046 C CA . LEU A 1 131 ? 6.928 -10.768 -2.702 1.00 90.50 131 LEU A CA 1
ATOM 1047 C C . LEU A 1 131 ? 6.708 -11.922 -3.686 1.00 90.50 131 LEU A C 1
ATOM 1049 O O . LEU A 1 131 ? 7.660 -12.364 -4.322 1.00 90.50 131 LEU A O 1
ATOM 1053 N N . ARG A 1 132 ? 5.455 -12.365 -3.863 1.00 90.81 132 ARG A N 1
ATOM 1054 C CA . ARG A 1 132 ? 5.115 -13.434 -4.816 1.00 90.81 132 ARG A CA 1
ATOM 1055 C C . ARG A 1 132 ? 5.496 -13.068 -6.240 1.00 90.81 132 ARG A C 1
ATOM 1057 O O . ARG A 1 132 ? 6.153 -13.858 -6.907 1.00 90.81 132 ARG A O 1
ATOM 1064 N N . ARG A 1 133 ? 5.125 -11.861 -6.676 1.00 89.19 133 ARG A N 1
ATOM 1065 C CA . ARG A 1 133 ? 5.434 -11.388 -8.024 1.00 89.19 133 ARG A CA 1
ATOM 1066 C C . ARG A 1 133 ? 6.938 -11.346 -8.271 1.00 89.19 133 ARG A C 1
ATOM 1068 O O . ARG A 1 133 ? 7.390 -11.835 -9.295 1.00 89.19 133 ARG A O 1
ATOM 1075 N N . TYR A 1 134 ? 7.703 -10.813 -7.322 1.00 89.00 134 TYR A N 1
ATOM 1076 C CA . TYR A 1 134 ? 9.158 -10.757 -7.431 1.00 89.00 134 TYR A CA 1
ATOM 1077 C C . TYR A 1 134 ? 9.777 -12.163 -7.520 1.00 89.00 134 TYR A C 1
ATOM 1079 O O . TYR A 1 134 ? 10.629 -12.404 -8.369 1.00 89.00 134 TYR A O 1
ATOM 1087 N N . VAL A 1 135 ? 9.326 -13.109 -6.686 1.00 89.88 135 VAL A N 1
ATOM 1088 C CA . VAL A 1 135 ? 9.791 -14.509 -6.725 1.00 89.88 135 VAL A CA 1
ATOM 1089 C C . VAL A 1 135 ? 9.467 -15.166 -8.070 1.00 89.88 135 VAL A C 1
ATOM 1091 O O . VAL A 1 135 ? 10.307 -15.865 -8.639 1.00 89.88 135 VAL A O 1
ATOM 1094 N N . GLU A 1 136 ? 8.261 -14.949 -8.597 1.00 89.94 136 GLU A N 1
ATOM 1095 C CA . GLU A 1 136 ? 7.864 -15.463 -9.908 1.00 89.94 136 GLU A CA 1
ATOM 1096 C C . GLU A 1 136 ? 8.700 -14.858 -11.038 1.00 89.94 136 GLU A C 1
ATOM 1098 O O . GLU A 1 136 ? 9.205 -15.609 -11.878 1.00 89.94 136 GLU A O 1
ATOM 1103 N N . ASP A 1 137 ? 8.888 -13.539 -11.033 1.00 88.44 137 ASP A N 1
ATOM 1104 C CA . ASP A 1 137 ? 9.674 -12.824 -12.036 1.00 88.44 137 ASP A CA 1
ATOM 1105 C C . ASP A 1 137 ? 11.144 -13.277 -11.994 1.00 88.44 137 ASP A C 1
ATOM 1107 O O . ASP A 1 137 ? 11.717 -13.570 -13.045 1.00 88.44 137 ASP A O 1
ATOM 1111 N N . GLU A 1 138 ? 11.745 -13.449 -10.809 1.00 87.06 138 GLU A N 1
ATOM 1112 C CA . GLU A 1 138 ? 13.130 -13.928 -10.684 1.00 87.06 138 GLU A CA 1
ATOM 1113 C C . GLU A 1 138 ? 13.277 -15.377 -11.173 1.00 87.06 138 GLU A C 1
ATOM 1115 O O . GLU A 1 138 ? 14.222 -15.727 -11.885 1.00 87.06 138 GLU A O 1
ATOM 1120 N N . ARG A 1 139 ? 12.300 -16.235 -10.859 1.00 87.25 139 ARG A N 1
ATOM 1121 C CA . ARG A 1 139 ? 12.279 -17.621 -11.345 1.00 87.25 139 ARG A CA 1
ATOM 1122 C C . ARG A 1 139 ? 12.222 -17.685 -12.873 1.00 87.25 139 ARG A C 1
ATOM 1124 O O . ARG A 1 139 ? 12.803 -18.594 -13.467 1.00 87.25 139 ARG A O 1
ATOM 1131 N N . LEU A 1 140 ? 11.499 -16.760 -13.503 1.00 88.38 140 LEU A N 1
ATOM 1132 C CA . LEU A 1 140 ? 11.355 -16.684 -14.956 1.00 88.38 140 LEU A CA 1
ATOM 1133 C C . LEU A 1 140 ? 12.534 -15.968 -15.637 1.00 88.38 140 LEU A C 1
ATOM 1135 O O . LEU A 1 140 ? 12.834 -16.284 -16.789 1.00 88.38 140 LEU A O 1
ATOM 1139 N N . SER A 1 141 ? 13.226 -15.052 -14.949 1.00 85.81 141 SER A N 1
ATOM 1140 C CA . SER A 1 141 ? 14.339 -14.274 -15.517 1.00 85.81 141 SER A CA 1
ATOM 1141 C C . SER A 1 141 ? 15.626 -15.090 -15.707 1.00 85.81 141 SER A C 1
ATOM 1143 O O . SER A 1 141 ? 16.475 -14.755 -16.544 1.00 85.81 141 SER A O 1
ATOM 1145 N N . GLY A 1 142 ? 15.780 -16.192 -14.966 1.00 81.75 142 GLY A N 1
ATOM 1146 C CA . GLY A 1 142 ? 16.902 -17.119 -15.090 1.00 81.75 142 GLY A CA 1
ATOM 1147 C C . GLY A 1 142 ? 18.233 -16.494 -14.662 1.00 81.75 142 GLY A C 1
ATOM 1148 O O . GLY A 1 142 ? 18.586 -16.525 -13.491 1.00 81.75 142 GLY A O 1
ATOM 1149 N N . ARG A 1 143 ? 19.020 -15.982 -15.620 1.00 77.62 143 ARG A N 1
ATOM 1150 C CA . ARG A 1 143 ? 20.290 -15.265 -15.350 1.00 77.62 143 ARG A CA 1
ATOM 1151 C C . ARG A 1 143 ? 20.219 -13.769 -15.652 1.00 77.62 143 ARG A C 1
ATOM 1153 O O . ARG A 1 143 ? 21.218 -13.073 -15.482 1.00 77.62 143 ARG A O 1
ATOM 1160 N N . CYS A 1 144 ? 19.088 -13.290 -16.162 1.00 78.88 144 CYS A N 1
ATOM 1161 C CA . CYS A 1 144 ? 18.903 -11.877 -16.439 1.00 78.88 144 CYS A CA 1
ATOM 1162 C C . CYS A 1 144 ? 18.541 -11.159 -15.128 1.00 78.88 144 CYS A C 1
ATOM 1164 O O . CYS A 1 144 ? 17.627 -11.618 -14.435 1.00 78.88 144 CYS A O 1
ATOM 1166 N N . PRO A 1 145 ? 19.249 -10.077 -14.755 1.00 80.31 145 PRO A N 1
ATOM 1167 C CA . PRO A 1 145 ? 18.871 -9.298 -13.585 1.00 80.31 145 PRO A CA 1
ATOM 1168 C C . PRO A 1 145 ? 17.477 -8.694 -13.786 1.00 80.31 145 PRO A C 1
ATOM 1170 O O . PRO A 1 145 ? 17.142 -8.250 -14.883 1.00 80.31 145 PRO A O 1
ATOM 1173 N N . LEU A 1 146 ? 16.676 -8.674 -12.721 1.00 83.94 146 LEU A N 1
ATOM 1174 C CA . LEU A 1 146 ? 15.378 -8.006 -12.740 1.00 83.94 146 LEU A CA 1
ATOM 1175 C C . LEU A 1 146 ? 15.537 -6.478 -12.818 1.00 83.94 146 LEU A C 1
ATOM 1177 O O . LEU A 1 146 ? 16.567 -5.945 -12.386 1.00 83.94 146 LEU A O 1
ATOM 1181 N N . PRO A 1 147 ? 14.519 -5.757 -13.323 1.00 83.81 147 PRO A N 1
ATOM 1182 C CA . PRO A 1 147 ? 14.526 -4.301 -13.350 1.00 83.81 147 PRO A CA 1
ATOM 1183 C C . PRO A 1 147 ? 14.797 -3.712 -11.964 1.00 83.81 147 PRO A C 1
ATOM 1185 O O . PRO A 1 147 ? 14.224 -4.153 -10.963 1.00 83.81 147 PRO A O 1
ATOM 1188 N N . ARG A 1 148 ? 15.633 -2.668 -11.903 1.00 79.88 148 ARG A N 1
ATOM 1189 C CA . ARG A 1 148 ? 16.034 -2.016 -10.643 1.00 79.88 148 ARG A CA 1
ATOM 1190 C C . ARG A 1 148 ? 14.834 -1.604 -9.788 1.00 79.88 148 ARG A C 1
ATOM 1192 O O . ARG A 1 148 ? 14.890 -1.733 -8.573 1.00 79.88 148 ARG A O 1
ATOM 1199 N N . GLN A 1 149 ? 13.747 -1.172 -10.419 1.00 76.38 149 GLN A N 1
ATOM 1200 C CA . GLN A 1 149 ? 12.503 -0.812 -9.741 1.00 76.38 149 GLN A CA 1
ATOM 1201 C C . GLN A 1 149 ? 11.902 -1.966 -8.939 1.00 76.38 149 GLN A C 1
ATOM 1203 O O . GLN A 1 149 ? 11.521 -1.774 -7.790 1.00 76.38 149 GLN A O 1
ATOM 1208 N N . GLN A 1 150 ? 11.858 -3.173 -9.511 1.00 81.44 150 GLN A N 1
ATOM 1209 C CA . GLN A 1 150 ? 11.324 -4.347 -8.817 1.00 81.44 150 GLN A CA 1
ATOM 1210 C C . GLN A 1 150 ? 12.185 -4.698 -7.601 1.00 81.44 150 GLN A C 1
ATOM 1212 O O . GLN A 1 150 ? 11.657 -5.028 -6.542 1.00 81.44 150 GLN A O 1
ATOM 1217 N N . VAL A 1 151 ? 13.510 -4.567 -7.738 1.00 85.19 151 VAL A N 1
ATOM 1218 C CA . VAL A 1 151 ? 14.467 -4.754 -6.638 1.00 85.19 151 VAL A CA 1
ATOM 1219 C C . VAL A 1 151 ? 14.248 -3.706 -5.539 1.00 85.19 151 VAL A C 1
ATOM 1221 O O . VAL A 1 151 ? 14.198 -4.044 -4.357 1.00 85.19 151 VAL A O 1
ATOM 1224 N N . THR A 1 152 ? 14.067 -2.437 -5.903 1.00 80.38 152 THR A N 1
ATOM 1225 C CA . THR A 1 152 ? 13.755 -1.358 -4.956 1.00 80.38 152 THR A CA 1
ATOM 1226 C C . THR A 1 152 ? 12.432 -1.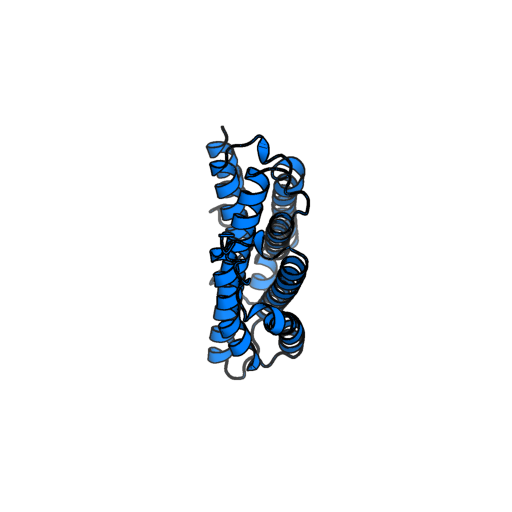618 -4.230 1.00 80.38 152 THR A C 1
ATOM 1228 O O . THR A 1 152 ? 12.375 -1.533 -3.002 1.00 80.38 152 THR A O 1
ATOM 1231 N N . GLU A 1 153 ? 11.386 -1.997 -4.963 1.00 82.62 153 GLU A N 1
ATOM 1232 C CA . GLU A 1 153 ? 10.051 -2.269 -4.429 1.00 82.62 153 GLU A CA 1
ATOM 1233 C C . GLU A 1 153 ? 10.064 -3.406 -3.398 1.00 82.62 153 GLU A C 1
ATOM 1235 O O . GLU A 1 153 ? 9.535 -3.236 -2.294 1.00 82.62 153 GLU A O 1
ATOM 1240 N N . ILE A 1 154 ? 10.721 -4.537 -3.694 1.00 88.19 154 ILE A N 1
ATOM 1241 C CA . ILE A 1 154 ? 10.829 -5.632 -2.721 1.00 88.19 154 ILE A CA 1
ATOM 1242 C C . ILE A 1 154 ? 11.646 -5.219 -1.492 1.00 88.19 154 ILE A C 1
ATOM 1244 O O . ILE A 1 154 ? 11.277 -5.578 -0.376 1.00 88.19 154 ILE A O 1
ATOM 1248 N N . ILE A 1 155 ? 12.710 -4.422 -1.643 1.00 84.62 155 ILE A N 1
ATOM 1249 C CA . ILE A 1 155 ? 13.486 -3.926 -0.496 1.00 84.62 155 ILE A CA 1
ATOM 1250 C C . ILE A 1 155 ? 12.609 -3.059 0.415 1.00 84.62 155 ILE A C 1
ATOM 1252 O O . ILE A 1 155 ? 12.669 -3.208 1.638 1.00 84.62 155 ILE A O 1
ATOM 1256 N N . PHE A 1 156 ? 11.785 -2.174 -0.153 1.00 81.62 156 PHE A N 1
ATOM 1257 C CA . PHE A 1 156 ? 10.843 -1.366 0.624 1.00 81.62 156 PHE A CA 1
ATOM 1258 C C . PHE A 1 156 ? 9.813 -2.231 1.352 1.00 81.62 156 PHE A C 1
ATOM 1260 O O . PHE A 1 156 ? 9.602 -2.040 2.550 1.00 81.62 156 PHE A O 1
ATOM 1267 N N . VAL A 1 157 ? 9.237 -3.226 0.672 1.00 86.69 157 VAL A N 1
ATOM 1268 C CA . VAL A 1 157 ? 8.294 -4.170 1.289 1.00 86.69 157 VAL A CA 1
ATOM 1269 C C . VAL A 1 157 ? 8.946 -4.956 2.422 1.00 86.69 157 VAL A C 1
ATOM 1271 O O . VAL A 1 157 ? 8.380 -5.036 3.509 1.00 86.69 157 VAL A O 1
ATOM 1274 N N . LEU A 1 158 ? 10.152 -5.488 2.222 1.00 90.19 158 LEU A N 1
ATOM 1275 C CA . LEU A 1 158 ? 10.873 -6.236 3.253 1.00 90.19 158 LEU A CA 1
ATOM 1276 C C . LEU A 1 158 ? 11.159 -5.367 4.486 1.00 90.19 158 LEU A C 1
ATOM 1278 O O . LEU A 1 158 ? 10.886 -5.792 5.606 1.00 90.19 158 LEU A O 1
ATOM 1282 N N . LYS A 1 159 ? 11.610 -4.119 4.302 1.00 83.50 159 LYS A N 1
ATOM 1283 C CA . LYS A 1 159 ? 11.813 -3.163 5.409 1.00 83.50 159 LYS A CA 1
ATOM 1284 C C . LYS A 1 159 ? 10.516 -2.825 6.145 1.00 83.50 159 LYS A C 1
ATOM 1286 O O . LYS A 1 159 ? 10.511 -2.671 7.370 1.00 83.50 159 LYS A O 1
ATOM 1291 N N . ALA A 1 160 ? 9.414 -2.712 5.414 1.00 82.50 1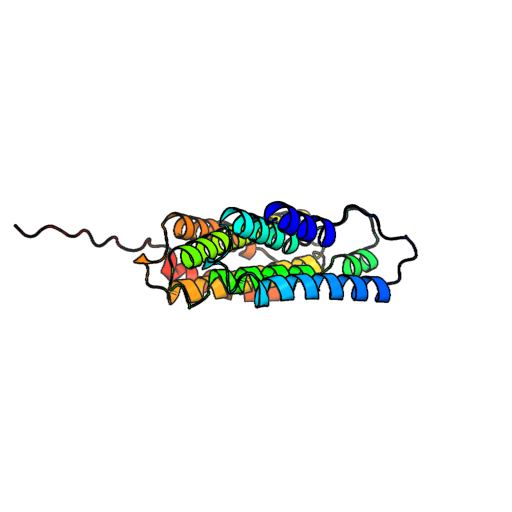60 ALA A N 1
ATOM 1292 C CA . ALA A 1 160 ? 8.108 -2.462 6.000 1.00 82.50 160 ALA A CA 1
ATOM 1293 C C . ALA A 1 160 ? 7.611 -3.653 6.818 1.00 82.50 160 ALA A C 1
ATOM 1295 O O . ALA A 1 160 ? 7.100 -3.452 7.916 1.00 82.50 160 ALA A O 1
ATOM 1296 N N . ILE A 1 161 ? 7.827 -4.881 6.335 1.00 87.44 161 ILE A N 1
ATOM 1297 C CA . ILE A 1 161 ? 7.553 -6.105 7.095 1.00 87.44 161 ILE A CA 1
ATOM 1298 C C . ILE A 1 161 ? 8.396 -6.121 8.371 1.00 87.44 161 ILE A C 1
ATOM 1300 O O . ILE A 1 161 ? 7.835 -6.328 9.441 1.00 87.44 161 ILE A O 1
ATOM 1304 N N . SER A 1 162 ? 9.699 -5.827 8.309 1.00 85.62 162 SER A N 1
ATOM 1305 C CA . SER A 1 162 ? 10.539 -5.722 9.514 1.00 85.62 162 SER A CA 1
ATOM 1306 C C . SER A 1 162 ? 9.956 -4.730 10.527 1.00 85.62 162 SER A C 1
ATOM 1308 O O . SER A 1 162 ? 9.777 -5.057 11.699 1.00 85.62 162 SER A O 1
ATOM 1310 N N . THR A 1 163 ? 9.572 -3.540 10.057 1.00 81.38 163 THR A N 1
ATOM 1311 C CA . THR A 1 163 ? 8.976 -2.482 10.891 1.00 81.38 163 THR A CA 1
ATOM 1312 C C . THR A 1 163 ? 7.633 -2.911 11.489 1.00 81.38 163 THR A C 1
ATOM 1314 O O . THR A 1 163 ? 7.346 -2.639 12.659 1.00 81.38 163 THR A O 1
ATOM 1317 N N . LEU A 1 164 ? 6.816 -3.613 10.703 1.00 80.81 164 LEU A N 1
ATOM 1318 C CA . LEU A 1 164 ? 5.541 -4.182 11.122 1.00 80.81 164 LEU A CA 1
ATOM 1319 C C . LEU A 1 164 ? 5.737 -5.217 12.225 1.00 80.81 164 LEU A C 1
ATOM 1321 O O . LEU A 1 164 ? 5.072 -5.149 13.256 1.00 80.81 164 LEU A O 1
ATOM 1325 N N . MET A 1 165 ? 6.688 -6.127 12.047 1.00 82.75 165 MET A N 1
ATOM 1326 C CA . MET A 1 165 ? 6.989 -7.165 13.025 1.00 82.75 165 MET A CA 1
ATOM 1327 C C . MET A 1 165 ? 7.518 -6.569 14.333 1.00 82.75 165 MET A C 1
ATOM 1329 O O . MET A 1 165 ? 7.085 -6.966 15.416 1.00 82.75 165 MET A O 1
ATOM 1333 N N . ASP A 1 166 ? 8.391 -5.563 14.254 1.00 81.62 166 ASP A N 1
ATOM 1334 C CA . ASP A 1 166 ? 8.891 -4.842 15.429 1.00 81.62 166 ASP A CA 1
ATOM 1335 C C . ASP A 1 166 ? 7.777 -4.109 16.184 1.00 81.62 166 ASP A C 1
ATOM 1337 O O . ASP A 1 166 ? 7.778 -4.058 17.418 1.00 81.62 166 ASP A O 1
ATOM 1341 N N . SER A 1 167 ? 6.814 -3.544 15.457 1.00 79.19 167 SER A N 1
ATOM 1342 C CA . SER A 1 167 ? 5.668 -2.842 16.040 1.00 79.19 167 SER A CA 1
ATOM 1343 C C . SER A 1 167 ? 4.692 -3.816 16.701 1.00 79.19 167 SER A C 1
ATOM 1345 O O . SER A 1 167 ? 4.263 -3.595 17.837 1.00 79.19 167 SER A O 1
ATOM 1347 N N . LEU A 1 168 ? 4.414 -4.947 16.050 1.00 78.38 168 LEU A N 1
ATOM 1348 C CA . LEU A 1 168 ? 3.606 -6.023 16.622 1.00 78.38 168 LEU A CA 1
ATOM 1349 C C . LEU A 1 168 ? 4.256 -6.608 17.879 1.00 78.38 168 LEU A C 1
ATOM 1351 O O . LEU A 1 168 ? 3.557 -6.899 18.841 1.00 78.38 168 LEU A O 1
ATOM 1355 N N . LYS A 1 169 ? 5.590 -6.703 17.922 1.00 76.94 169 LYS A N 1
ATOM 1356 C CA . LYS A 1 169 ? 6.323 -7.249 19.074 1.00 76.94 169 LYS A CA 1
ATOM 1357 C C . LYS A 1 169 ? 6.223 -6.346 20.302 1.00 76.94 169 LYS A C 1
ATOM 1359 O O . LYS A 1 169 ? 6.253 -6.823 21.433 1.00 76.94 169 LYS A O 1
ATOM 1364 N N . LYS A 1 170 ? 6.127 -5.035 20.078 1.00 75.94 170 LYS A N 1
ATOM 1365 C CA . LYS A 1 170 ? 5.926 -4.023 21.127 1.00 75.94 170 LYS A CA 1
ATOM 1366 C C . LYS A 1 170 ? 4.466 -3.927 21.575 1.00 75.94 170 LYS A C 1
ATOM 1368 O O . LYS A 1 170 ? 4.193 -3.367 22.634 1.00 75.94 170 LYS A O 1
ATOM 1373 N N . THR A 1 171 ? 3.540 -4.453 20.778 1.00 70.69 171 THR A N 1
ATOM 1374 C CA . THR A 1 171 ? 2.107 -4.453 21.069 1.00 70.69 171 THR A CA 1
ATOM 1375 C C . THR A 1 171 ? 1.765 -5.641 21.968 1.00 70.69 171 THR A C 1
ATOM 1377 O O . THR A 1 171 ? 2.287 -6.738 21.783 1.00 70.69 171 THR A O 1
ATOM 1380 N N . GLN A 1 172 ? 0.891 -5.451 22.964 1.00 62.78 172 GLN A N 1
ATOM 1381 C CA . GLN A 1 172 ? 0.442 -6.580 23.786 1.00 62.78 172 GLN A CA 1
ATOM 1382 C C . GLN A 1 172 ? -0.309 -7.597 22.901 1.00 62.78 172 GLN A C 1
ATOM 1384 O O . GLN A 1 172 ? -1.172 -7.174 22.131 1.00 62.78 172 GLN A O 1
ATOM 1389 N N . PRO A 1 173 ? -0.027 -8.910 23.001 1.00 62.69 173 PRO A N 1
ATOM 1390 C CA . PRO A 1 173 ? -0.569 -9.917 22.080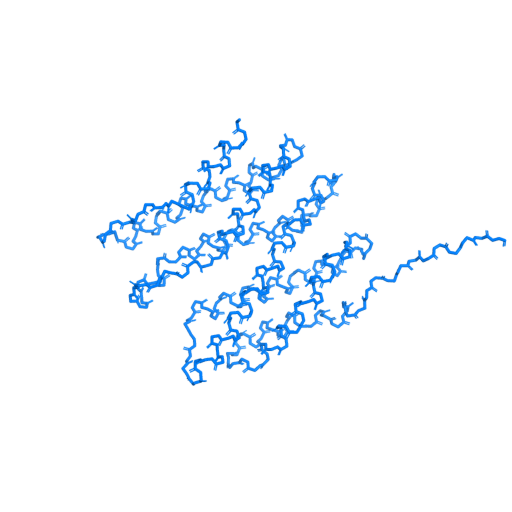 1.00 62.69 173 PRO A CA 1
ATOM 1391 C C . PRO A 1 173 ? -2.103 -9.963 22.005 1.00 62.69 173 PRO A C 1
ATOM 1393 O O . PRO A 1 173 ? -2.672 -10.266 20.965 1.00 62.69 173 PRO A O 1
ATOM 1396 N N . GLU A 1 174 ? -2.772 -9.613 23.100 1.00 61.69 174 GLU A N 1
ATOM 1397 C CA . GLU A 1 174 ? -4.230 -9.490 23.223 1.00 61.69 174 GLU A CA 1
ATOM 1398 C C . GLU A 1 174 ? -4.856 -8.361 22.387 1.00 61.69 174 GLU A C 1
ATOM 1400 O O . GLU A 1 174 ? -6.056 -8.386 22.124 1.00 61.69 174 GLU A O 1
ATOM 1405 N N . ASN A 1 175 ? -4.049 -7.406 21.916 1.00 64.38 175 ASN A N 1
ATOM 1406 C CA . ASN A 1 175 ? -4.494 -6.319 21.042 1.00 64.38 175 ASN A CA 1
ATOM 1407 C C . ASN A 1 175 ? -4.349 -6.647 19.550 1.00 64.38 175 ASN A C 1
ATOM 1409 O O . ASN A 1 175 ? -4.779 -5.854 18.711 1.00 64.38 175 ASN A O 1
ATOM 1413 N N . VAL A 1 176 ? -3.751 -7.793 19.208 1.00 71.12 176 VAL A N 1
ATOM 1414 C CA . VAL A 1 176 ? -3.643 -8.263 17.826 1.00 71.12 176 VAL A CA 1
ATOM 1415 C C . VAL A 1 176 ? -4.736 -9.296 17.587 1.00 71.12 176 VAL A C 1
ATOM 1417 O O . VAL A 1 176 ? -4.754 -10.358 18.205 1.00 71.12 176 VAL A O 1
ATOM 1420 N N . ASP A 1 177 ? -5.676 -8.987 16.695 1.00 73.38 177 ASP A N 1
ATOM 1421 C CA . ASP A 1 177 ? -6.743 -9.926 16.368 1.00 73.38 177 ASP A CA 1
ATOM 1422 C C . ASP A 1 177 ? -6.200 -11.155 15.613 1.00 73.38 177 ASP A C 1
ATOM 1424 O O . ASP A 1 177 ? -5.183 -11.101 14.915 1.00 73.38 177 ASP A O 1
ATOM 1428 N N . GLY A 1 178 ? -6.901 -12.284 15.733 1.00 77.62 178 GLY A N 1
ATOM 1429 C CA . GLY A 1 178 ? -6.444 -13.554 15.164 1.00 77.62 178 GLY A CA 1
ATOM 1430 C C . GLY A 1 178 ? -6.292 -13.551 13.638 1.00 77.62 178 GLY A C 1
ATOM 1431 O O . GLY A 1 178 ? -5.457 -14.291 13.120 1.00 77.62 178 GLY A O 1
ATOM 1432 N N . ASN A 1 179 ? -7.044 -12.718 12.908 1.00 80.12 179 ASN A N 1
ATOM 1433 C CA . ASN A 1 179 ? -6.919 -12.621 11.452 1.00 80.12 179 ASN A CA 1
ATOM 1434 C C . ASN A 1 179 ? -5.632 -11.884 11.062 1.00 80.12 179 ASN A C 1
ATOM 1436 O O . ASN A 1 179 ? -4.887 -12.373 10.216 1.00 80.12 179 ASN A O 1
ATOM 1440 N N . THR A 1 180 ? -5.321 -10.771 11.729 1.00 78.56 180 THR A N 1
ATOM 1441 C CA . THR A 1 180 ? -4.024 -10.095 11.585 1.00 78.56 180 THR A CA 1
ATOM 1442 C C . THR A 1 180 ? -2.871 -11.063 11.859 1.00 78.56 180 THR A C 1
ATOM 1444 O O . THR A 1 180 ? -1.942 -11.168 11.058 1.00 78.56 180 THR A O 1
ATOM 1447 N N . TRP A 1 181 ? -2.953 -11.832 12.949 1.00 81.75 181 TRP A N 1
ATOM 1448 C CA . TRP A 1 181 ? -1.920 -12.810 13.298 1.00 81.75 181 TRP A CA 1
ATOM 1449 C C . TRP A 1 181 ? -1.753 -13.896 12.224 1.00 81.75 181 TRP A C 1
ATOM 1451 O O . TRP A 1 181 ? -0.635 -14.219 11.821 1.00 81.75 181 TRP A O 1
ATOM 1461 N N . ALA A 1 182 ? -2.864 -14.429 11.706 1.00 84.06 182 ALA A N 1
ATOM 1462 C CA . ALA A 1 182 ? -2.846 -15.412 10.627 1.00 84.06 182 ALA A CA 1
ATOM 1463 C C . ALA A 1 182 ? -2.225 -14.850 9.336 1.00 84.06 182 ALA A C 1
ATOM 1465 O O . ALA A 1 182 ? -1.460 -15.552 8.675 1.00 84.06 182 ALA A O 1
ATOM 1466 N N . GLN A 1 183 ? -2.505 -13.589 8.992 1.00 84.12 183 GLN A N 1
ATOM 1467 C CA . GLN A 1 183 ? -1.923 -12.927 7.820 1.00 84.12 183 GLN A CA 1
ATOM 1468 C C . GLN A 1 183 ? -0.413 -12.719 7.966 1.00 84.12 183 GLN A C 1
ATOM 1470 O O . GLN A 1 183 ? 0.322 -12.958 7.009 1.00 84.12 183 GLN A O 1
ATOM 1475 N N . VAL A 1 184 ? 0.059 -12.355 9.162 1.00 86.19 184 VAL A N 1
ATOM 1476 C CA . VAL A 1 184 ? 1.495 -12.272 9.462 1.00 86.19 184 VAL A CA 1
ATOM 1477 C C . VAL A 1 184 ? 2.157 -13.631 9.260 1.00 86.19 184 VAL A C 1
ATOM 1479 O O . VAL A 1 184 ? 3.109 -13.727 8.492 1.00 86.19 184 VAL A O 1
ATOM 1482 N N . ILE A 1 185 ? 1.620 -14.700 9.859 1.00 85.81 185 ILE A N 1
ATOM 1483 C CA . ILE A 1 185 ? 2.146 -16.064 9.674 1.00 85.81 185 ILE A CA 1
ATOM 1484 C C . ILE A 1 185 ? 2.147 -16.461 8.189 1.00 85.81 185 ILE A C 1
ATOM 1486 O O . ILE A 1 185 ? 3.114 -17.047 7.707 1.00 85.81 185 ILE A O 1
ATOM 1490 N N . ALA A 1 186 ? 1.102 -16.106 7.437 1.00 87.56 186 ALA A N 1
ATOM 1491 C CA . ALA A 1 186 ? 0.981 -16.424 6.015 1.00 87.56 186 ALA A CA 1
ATOM 1492 C C . ALA A 1 186 ? 2.005 -15.704 5.112 1.00 87.56 186 ALA A C 1
ATOM 1494 O O . ALA A 1 186 ? 2.167 -16.097 3.951 1.00 87.56 186 ALA A O 1
ATOM 1495 N N . LEU A 1 187 ? 2.715 -14.683 5.608 1.00 89.06 187 LEU A N 1
ATOM 1496 C CA . LEU A 1 187 ? 3.850 -14.087 4.895 1.00 89.06 187 LEU A CA 1
ATOM 1497 C C . LEU A 1 187 ? 5.089 -14.982 4.926 1.00 89.06 187 LEU A C 1
ATOM 1499 O O . LEU A 1 187 ? 5.850 -14.985 3.958 1.00 89.06 187 LEU A O 1
ATOM 1503 N N . TYR A 1 188 ? 5.278 -15.759 5.998 1.00 91.00 188 TYR A N 1
ATOM 1504 C CA . TYR A 1 188 ? 6.502 -16.528 6.227 1.00 91.00 188 TYR A CA 1
ATOM 1505 C C . TYR A 1 188 ? 6.903 -17.427 5.045 1.00 91.00 188 TYR A C 1
ATOM 1507 O O . TYR A 1 188 ? 8.052 -17.326 4.618 1.00 91.00 188 TYR A O 1
ATOM 1515 N N . PRO A 1 189 ? 6.006 -18.240 4.441 1.00 90.56 189 PRO A N 1
ATOM 1516 C CA . PRO A 1 189 ? 6.381 -19.076 3.299 1.00 90.56 189 PRO A CA 1
ATOM 1517 C C . PRO A 1 189 ? 6.916 -18.262 2.115 1.00 90.56 189 PRO A C 1
ATOM 1519 O O . PRO A 1 189 ? 7.925 -18.630 1.525 1.00 90.56 189 PRO A O 1
ATOM 1522 N N . THR A 1 190 ? 6.295 -17.114 1.830 1.00 90.25 190 THR A N 1
ATOM 1523 C CA . THR A 1 190 ? 6.698 -16.254 0.704 1.00 90.25 190 THR A CA 1
ATOM 1524 C C . THR A 1 190 ? 8.059 -15.602 0.972 1.00 90.25 190 THR A C 1
ATOM 1526 O O . THR A 1 190 ? 8.889 -15.509 0.078 1.00 90.25 190 THR A O 1
ATOM 1529 N N . LEU A 1 191 ? 8.329 -15.197 2.219 1.00 92.25 191 LEU A N 1
ATOM 1530 C CA . LEU A 1 191 ? 9.644 -14.680 2.614 1.00 92.25 191 LEU A CA 1
ATOM 1531 C C . LEU A 1 191 ? 10.739 -15.748 2.483 1.00 92.25 191 LEU A C 1
ATOM 1533 O O . LEU A 1 191 ? 11.847 -15.450 2.049 1.00 92.25 191 LEU A O 1
ATOM 1537 N N . VAL A 1 192 ? 10.441 -16.999 2.839 1.00 91.88 192 VAL A N 1
ATOM 1538 C CA . VAL A 1 192 ? 11.391 -18.112 2.687 1.00 91.88 192 VAL A CA 1
ATOM 1539 C C . VAL A 1 192 ? 11.704 -18.380 1.213 1.00 91.88 192 VAL A C 1
ATOM 1541 O O . VAL A 1 192 ? 12.860 -18.637 0.882 1.00 91.88 192 VAL A O 1
ATOM 1544 N N . GLU A 1 193 ? 10.720 -18.265 0.319 1.00 90.12 193 GLU A N 1
ATOM 1545 C CA . GLU A 1 193 ? 10.951 -18.365 -1.128 1.00 90.12 193 GLU A CA 1
ATOM 1546 C C . GLU A 1 193 ? 11.914 -17.282 -1.639 1.00 90.12 193 GLU A C 1
ATOM 1548 O O . GLU A 1 193 ? 12.712 -17.548 -2.534 1.00 90.12 193 GLU A O 1
ATOM 1553 N N . CYS A 1 194 ? 11.946 -16.100 -1.014 1.00 89.38 194 CYS A N 1
ATOM 1554 C CA . CYS A 1 194 ? 12.897 -15.049 -1.373 1.00 89.38 194 CYS A CA 1
ATOM 1555 C C . CYS A 1 194 ? 14.367 -15.359 -1.002 1.00 89.38 194 CYS A C 1
ATOM 1557 O O . CYS A 1 194 ? 15.260 -14.591 -1.350 1.00 89.38 194 CYS A O 1
ATOM 1559 N N . ILE A 1 195 ? 14.670 -16.452 -0.289 1.00 87.19 195 ILE A N 1
ATOM 1560 C CA . ILE A 1 195 ? 16.060 -16.798 0.082 1.00 87.19 195 ILE A CA 1
ATOM 1561 C C . ILE A 1 195 ? 16.879 -17.208 -1.146 1.00 87.19 195 ILE A C 1
ATOM 1563 O O . ILE A 1 195 ? 18.100 -17.056 -1.157 1.00 87.19 195 ILE A O 1
ATOM 1567 N N . THR A 1 196 ? 16.226 -17.724 -2.189 1.00 82.44 196 THR A N 1
ATOM 1568 C CA . THR A 1 196 ? 16.908 -18.088 -3.436 1.00 82.44 196 THR A CA 1
ATOM 1569 C C . THR A 1 196 ? 17.258 -16.879 -4.298 1.00 82.44 196 THR A C 1
ATOM 1571 O O . THR A 1 196 ? 17.876 -17.058 -5.346 1.00 82.44 196 THR A O 1
ATOM 1574 N N . CYS A 1 197 ? 16.871 -15.673 -3.871 1.00 82.38 197 CYS A N 1
ATOM 1575 C CA . CYS A 1 197 ? 17.065 -14.459 -4.638 1.00 82.38 197 CYS A CA 1
ATOM 1576 C C . CYS A 1 197 ? 18.544 -14.059 -4.723 1.00 82.38 197 CYS A C 1
ATOM 1578 O O . CYS A 1 197 ? 19.293 -14.111 -3.748 1.00 82.38 197 CYS A O 1
ATOM 1580 N N . SER A 1 198 ? 18.965 -13.618 -5.901 1.00 79.69 198 SER A N 1
ATOM 1581 C CA . SER A 1 198 ? 20.369 -13.353 -6.239 1.00 79.69 198 SER A CA 1
ATOM 1582 C C . SER A 1 198 ? 20.894 -11.975 -5.801 1.00 79.69 198 SER A C 1
ATOM 1584 O O . SER A 1 198 ? 22.110 -11.779 -5.735 1.00 79.69 198 SER A O 1
ATOM 1586 N N . SER A 1 199 ? 20.019 -11.017 -5.467 1.00 86.12 199 SER A N 1
ATOM 1587 C CA . SER A 1 199 ? 20.423 -9.679 -5.002 1.00 86.12 199 SER A CA 1
ATOM 1588 C C . SER A 1 199 ? 20.886 -9.682 -3.539 1.00 86.12 199 SER A C 1
ATOM 1590 O O . SER A 1 199 ? 20.176 -10.132 -2.632 1.00 86.12 199 SER A O 1
ATOM 1592 N N . SER A 1 200 ? 22.062 -9.096 -3.293 1.00 87.38 200 SER A N 1
ATOM 1593 C CA . SER A 1 200 ? 22.633 -8.924 -1.952 1.00 87.38 200 SER A CA 1
ATOM 1594 C C . SER A 1 200 ? 21.816 -7.991 -1.058 1.00 87.38 200 SER A C 1
ATOM 1596 O O . SER A 1 200 ? 21.678 -8.231 0.140 1.00 87.38 200 SER A O 1
ATOM 1598 N N . GLU A 1 201 ? 21.256 -6.935 -1.635 1.00 87.12 201 GLU A N 1
ATOM 1599 C CA . GLU A 1 201 ? 20.446 -5.933 -0.955 1.00 87.12 201 GLU A CA 1
ATOM 1600 C C . GLU A 1 201 ? 19.102 -6.528 -0.535 1.00 87.12 201 GLU A C 1
ATOM 1602 O O . GLU A 1 201 ? 18.684 -6.355 0.612 1.00 87.12 201 GLU A O 1
ATOM 1607 N N . VAL A 1 202 ? 18.476 -7.304 -1.429 1.00 90.00 202 VAL A N 1
ATOM 1608 C CA . VAL A 1 202 ? 17.263 -8.075 -1.124 1.00 90.00 202 VAL A CA 1
ATOM 1609 C C . VAL A 1 202 ? 17.552 -9.096 -0.031 1.00 90.00 202 VAL A C 1
ATOM 1611 O O . VAL A 1 202 ? 16.825 -9.149 0.955 1.00 90.00 202 VAL A O 1
ATOM 1614 N N . SER A 1 203 ? 18.656 -9.841 -0.138 1.00 91.19 203 SER A N 1
ATOM 1615 C CA . SER A 1 203 ? 19.082 -10.807 0.883 1.00 91.19 203 SER A CA 1
ATOM 1616 C C . SER A 1 203 ? 19.277 -10.163 2.262 1.00 91.19 203 SER A C 1
ATOM 1618 O O . SER A 1 203 ? 18.871 -10.728 3.280 1.00 91.19 203 SER A O 1
ATOM 1620 N N . SER A 1 204 ? 19.872 -8.966 2.315 1.00 91.19 204 SER A N 1
ATOM 1621 C CA . SER A 1 204 ? 20.061 -8.226 3.567 1.00 91.19 204 SER A CA 1
ATOM 1622 C C . SER A 1 204 ? 18.726 -7.802 4.180 1.00 91.19 204 SER A C 1
ATOM 1624 O O . SER A 1 204 ? 18.483 -8.074 5.355 1.00 91.19 204 SER A O 1
ATOM 1626 N N . ALA A 1 205 ? 17.842 -7.185 3.389 1.00 90.50 205 ALA A N 1
ATOM 1627 C CA . ALA A 1 205 ? 16.519 -6.768 3.855 1.00 90.50 205 ALA A CA 1
ATOM 1628 C C . ALA A 1 205 ? 15.651 -7.972 4.264 1.00 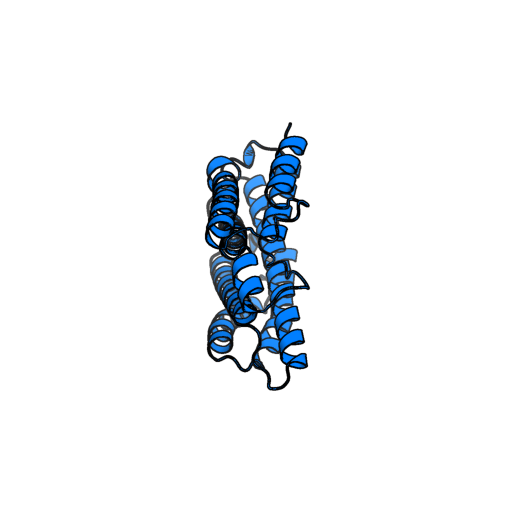90.50 205 ALA A C 1
ATOM 1630 O O . ALA A 1 205 ? 14.926 -7.919 5.257 1.00 90.50 205 ALA A O 1
ATOM 1631 N N . LEU A 1 206 ? 15.773 -9.092 3.547 1.00 93.81 206 LEU A N 1
ATOM 1632 C CA . LEU A 1 206 ? 15.056 -10.327 3.841 1.00 93.81 206 LEU A CA 1
ATOM 1633 C C . LEU A 1 206 ? 15.478 -10.920 5.183 1.00 93.81 206 LEU A C 1
ATOM 1635 O O . LEU A 1 206 ? 14.634 -11.361 5.962 1.00 93.81 206 LEU A O 1
ATOM 1639 N N . LYS A 1 207 ? 16.780 -10.913 5.478 1.00 90.88 207 LYS A N 1
ATOM 1640 C CA . LYS A 1 207 ? 17.300 -11.379 6.766 1.00 90.88 207 LYS A CA 1
ATOM 1641 C C . LYS A 1 207 ? 16.724 -10.572 7.930 1.00 90.88 207 LYS A C 1
ATOM 1643 O O . LYS A 1 207 ? 16.378 -11.157 8.957 1.00 90.88 207 LYS A O 1
ATOM 1648 N N . GLU A 1 208 ? 16.616 -9.254 7.772 1.00 90.50 208 GLU A N 1
ATOM 1649 C CA . GLU A 1 208 ? 15.974 -8.384 8.762 1.00 90.50 208 GLU A CA 1
ATOM 1650 C C . GLU A 1 208 ? 14.484 -8.717 8.919 1.00 90.50 208 GLU A C 1
ATOM 1652 O O . GLU A 1 208 ? 14.019 -8.845 10.048 1.00 90.50 208 GLU A O 1
ATOM 1657 N N . ALA A 1 209 ? 13.766 -8.959 7.817 1.00 90.62 209 ALA A N 1
ATOM 1658 C CA . ALA A 1 209 ? 12.334 -9.273 7.836 1.00 90.62 209 ALA A CA 1
ATOM 1659 C C . ALA A 1 209 ? 12.015 -10.652 8.438 1.00 90.62 209 ALA A C 1
ATOM 1661 O O . ALA A 1 209 ? 11.016 -10.813 9.139 1.00 90.62 209 ALA A O 1
ATOM 1662 N N . LEU A 1 210 ? 12.867 -11.655 8.196 1.00 90.69 210 LEU A N 1
ATOM 1663 C CA . LEU A 1 210 ? 12.715 -13.014 8.730 1.00 90.69 210 LEU A CA 1
ATOM 1664 C C . LEU A 1 210 ? 13.074 -13.114 10.217 1.00 90.69 210 LEU A C 1
ATOM 1666 O O . LEU A 1 210 ? 12.515 -13.951 10.926 1.00 90.69 210 LEU A O 1
ATOM 1670 N N . GLY A 1 211 ? 14.002 -12.285 10.702 1.00 86.62 211 GLY A N 1
ATOM 1671 C CA . GLY A 1 211 ? 14.504 -12.343 12.078 1.00 86.62 211 GLY A CA 1
ATOM 1672 C C . GLY A 1 211 ? 13.402 -12.346 13.150 1.00 86.62 211 GLY A C 1
ATOM 1673 O O . GLY A 1 211 ? 13.424 -13.221 14.022 1.00 86.62 211 GLY A O 1
ATOM 1674 N N . PRO A 1 212 ? 12.425 -11.423 13.091 1.00 84.44 212 PRO A N 1
ATOM 1675 C CA . PRO A 1 212 ? 11.318 -11.364 14.038 1.00 84.44 212 PRO A CA 1
ATOM 1676 C C . PRO A 1 212 ? 10.402 -12.591 14.040 1.00 84.44 212 PRO A C 1
ATOM 1678 O O . PRO A 1 212 ? 9.861 -12.916 15.092 1.00 84.44 212 PRO A O 1
ATOM 1681 N N . PHE A 1 213 ? 10.243 -13.318 12.925 1.00 83.62 213 PHE A N 1
ATOM 1682 C CA . PHE A 1 213 ? 9.294 -14.442 12.835 1.00 83.62 213 PHE A CA 1
ATOM 1683 C C . PHE A 1 213 ? 9.544 -15.542 13.868 1.00 83.62 213 PHE A C 1
ATOM 1685 O O . PHE A 1 213 ? 8.594 -16.188 14.305 1.00 83.62 213 PHE A O 1
ATOM 1692 N N . LYS A 1 214 ? 10.784 -15.711 14.340 1.00 77.56 214 LYS A N 1
ATOM 1693 C CA . LYS A 1 214 ? 11.105 -16.650 15.428 1.00 77.56 214 LYS A CA 1
ATOM 1694 C C . LYS A 1 214 ? 10.250 -16.426 16.689 1.00 77.56 214 LYS A C 1
ATOM 1696 O O . LYS A 1 214 ? 9.968 -17.382 17.401 1.00 77.56 214 LYS A O 1
ATOM 1701 N N . ASP A 1 215 ? 9.841 -15.179 16.935 1.00 73.94 215 ASP A N 1
ATOM 1702 C CA . ASP A 1 215 ? 9.061 -14.769 18.103 1.00 73.94 215 ASP A CA 1
ATOM 1703 C C . ASP A 1 215 ? 7.537 -14.859 17.840 1.00 73.94 215 ASP A C 1
ATOM 1705 O O . ASP A 1 215 ? 6.755 -14.840 18.786 1.00 73.94 215 ASP A O 1
ATOM 1709 N N . PHE A 1 216 ? 7.106 -14.983 16.574 1.00 70.31 216 PHE A N 1
ATOM 1710 C CA . PHE A 1 216 ? 5.694 -14.956 16.140 1.00 70.31 216 PHE A CA 1
ATOM 1711 C C . PHE A 1 216 ? 5.136 -16.306 15.666 1.00 70.31 216 PHE A C 1
ATOM 1713 O O . PHE A 1 216 ? 3.928 -16.444 15.476 1.00 70.31 216 PHE A O 1
ATOM 1720 N N . MET A 1 217 ? 5.982 -17.328 15.498 1.00 68.75 217 MET A N 1
ATOM 1721 C CA . MET A 1 217 ? 5.558 -18.676 15.078 1.00 68.75 217 MET A CA 1
ATOM 1722 C C . MET A 1 217 ? 4.762 -19.441 16.155 1.00 68.75 217 MET A C 1
ATOM 1724 O O . MET A 1 217 ? 4.384 -20.592 15.940 1.00 68.75 217 MET A O 1
ATOM 1728 N N . GLN A 1 218 ? 4.475 -18.816 17.302 1.00 66.38 218 GLN A N 1
ATOM 1729 C CA . GLN A 1 218 ? 3.512 -19.304 18.286 1.00 66.38 218 GLN A CA 1
ATOM 1730 C C . GLN A 1 218 ? 2.371 -18.288 18.434 1.00 66.38 218 GLN A C 1
ATOM 1732 O O . GLN A 1 218 ? 2.651 -17.109 18.650 1.00 66.38 218 GLN A O 1
ATOM 1737 N N . PRO A 1 219 ? 1.095 -18.701 18.325 1.00 60.34 219 PRO A N 1
ATOM 1738 C CA . PRO A 1 219 ? -0.024 -17.805 18.591 1.00 60.34 219 PRO A CA 1
ATOM 1739 C C . PRO A 1 219 ? 0.007 -17.309 20.049 1.00 60.34 219 PRO A C 1
ATOM 1741 O O . PRO A 1 219 ? 0.499 -18.031 20.923 1.00 60.34 219 PRO A O 1
ATOM 1744 N N . PRO A 1 220 ? -0.541 -16.112 20.343 1.00 60.53 220 PRO A N 1
ATOM 1745 C CA . PRO A 1 220 ? -0.671 -15.623 21.708 1.00 60.53 220 PRO A CA 1
ATOM 1746 C C . PRO A 1 220 ? -1.374 -16.663 22.578 1.00 60.53 220 PRO A C 1
ATOM 1748 O O . PRO A 1 220 ? -2.468 -17.120 22.240 1.00 60.53 220 PRO A O 1
ATOM 1751 N N . VAL A 1 221 ? -0.756 -17.054 23.695 1.00 60.12 221 VAL A N 1
ATOM 1752 C CA . VAL A 1 221 ? -1.356 -18.028 24.613 1.00 60.12 221 VAL A CA 1
ATOM 1753 C C . VAL A 1 221 ? -2.633 -17.412 25.178 1.00 60.12 221 VAL A C 1
ATOM 1755 O O . VAL A 1 221 ? -2.579 -16.453 25.949 1.00 60.12 221 VAL A O 1
ATOM 1758 N N . SER A 1 222 ? -3.792 -17.938 24.783 1.00 56.62 222 SER A N 1
ATOM 1759 C CA . SER A 1 222 ? -5.071 -17.523 25.352 1.00 56.62 222 SER A CA 1
ATOM 1760 C C . SER A 1 222 ? -5.028 -17.848 26.842 1.00 56.62 222 SER A C 1
ATOM 1762 O O . SER A 1 222 ? -4.954 -19.021 27.213 1.00 56.62 222 SER A O 1
ATOM 1764 N N . LYS A 1 223 ? -5.035 -16.836 27.717 1.00 51.31 223 LYS A N 1
ATOM 1765 C CA . LYS A 1 223 ? -5.225 -17.079 29.149 1.00 51.31 223 LYS A CA 1
ATOM 1766 C C . LYS A 1 223 ? -6.639 -17.619 29.327 1.00 51.31 223 LYS A C 1
ATOM 1768 O O . LYS A 1 223 ? -7.597 -16.857 29.389 1.00 51.31 223 LYS A O 1
ATOM 1773 N N . VAL A 1 224 ? -6.769 -18.940 29.372 1.00 47.12 224 VAL A N 1
ATOM 1774 C CA . VAL A 1 224 ? -7.980 -19.588 29.861 1.00 47.12 224 VAL A CA 1
ATOM 1775 C C . VAL A 1 224 ? -8.104 -19.155 31.320 1.00 47.12 224 VAL A C 1
ATOM 1777 O O . VAL A 1 224 ? -7.296 -19.555 32.158 1.00 47.12 224 VAL A O 1
ATOM 1780 N N . GLN A 1 225 ? -9.062 -18.276 31.619 1.00 49.16 225 GLN A N 1
ATOM 1781 C CA . GLN A 1 225 ? -9.537 -18.084 32.986 1.00 49.16 225 GLN A CA 1
ATOM 1782 C C . GLN A 1 225 ? -10.162 -19.415 33.404 1.00 49.16 225 GLN A C 1
ATOM 1784 O O . GLN A 1 225 ? -11.339 -19.669 33.158 1.00 49.16 225 GLN A O 1
ATOM 1789 N N . ASN A 1 226 ? -9.352 -20.305 33.976 1.00 44.50 226 ASN A N 1
ATOM 1790 C CA . ASN A 1 226 ? -9.885 -21.414 34.747 1.00 44.50 226 ASN A CA 1
ATOM 1791 C C . ASN A 1 226 ? -10.612 -20.783 35.932 1.00 44.50 226 ASN A C 1
ATOM 1793 O O . ASN A 1 226 ? -9.978 -20.174 36.792 1.00 44.50 226 ASN A O 1
ATOM 1797 N N . GLY A 1 227 ? -11.943 -20.857 35.901 1.00 47.62 227 GLY A N 1
ATOM 1798 C CA . GLY A 1 227 ? -12.791 -20.422 36.997 1.00 47.62 227 GLY A CA 1
ATOM 1799 C C . GLY A 1 227 ? -12.361 -21.114 38.283 1.00 47.62 227 GLY A C 1
ATOM 1800 O O . GLY A 1 227 ? -12.191 -22.333 38.313 1.00 47.62 227 GLY A O 1
ATOM 1801 N N . GLU A 1 228 ? -12.153 -20.314 39.322 1.00 43.62 228 GLU A N 1
ATOM 1802 C CA . GLU A 1 228 ? -12.012 -20.797 40.688 1.00 43.62 228 GLU A CA 1
ATOM 1803 C C . GLU A 1 228 ? -13.281 -21.580 41.067 1.00 43.62 228 GLU A C 1
ATOM 1805 O O . GLU A 1 228 ? -14.405 -21.150 40.794 1.00 43.62 228 GLU A O 1
ATOM 1810 N N . SER A 1 229 ? -13.098 -22.757 41.661 1.00 42.47 229 SER A N 1
ATOM 1811 C CA . SER A 1 229 ? -14.119 -23.497 42.410 1.00 42.47 229 SER A CA 1
ATOM 1812 C C . SER A 1 229 ? -13.552 -23.844 43.773 1.00 42.47 229 SER A C 1
ATOM 1814 O O . SER A 1 229 ? -12.352 -24.203 43.817 1.00 42.47 229 SER A O 1
#

Foldseek 3Di:
DLVVVLVVLLCLLPPPDDDDPPQDLVNLVVSLVVLLVSLVCCLPPNVVVQVPDDLVSLLSLLVSLLVQLDQDQDPDDDLVVSVSNSSVVSNVSSLVSLLCLLQPPPPVDPSSLVSNVSSLLSLLVSLQVLLVVLLVVQVVCPPNDDRVVSVVSNLVSLQSLLVVLVSCVVDDLVSQDPVSLVSNVVCQVSLVSCCPPDDPSSNVSSCSNNVSVVVSVDRDPPPPPPDDD

pLDDT: mean 80.03, std 14.01, range [34.31, 97.75]

Organism: Oryzias melastigma (NCBI:txid30732)

Sequence (229 aa):
MWPELANAFEDFLFTKSIPPDNLSIQEFQKNEAVDVEVVQLISTEILPFANFIPKEFVGQIMTMLNKGSIHSQAPSFTEAEIDVRMREEFSKVCFETLLQFSFSNKVSTPQEGYISRMALSVLLKRSQDVLRRYVEDERLSGRCPLPRQQVTEIIFVLKAISTLMDSLKKTQPENVDGNTWAQVIALYPTLVECITCSSSEVSSALKEALGPFKDFMQPPVSKVQNGES